Protein AF-A0A1V5W3W6-F1 (afdb_monomer_lite)

pLDDT: mean 86.1, std 12.48, range [34.59, 98.25]

Foldseek 3Di:
DAWLDKDLCLPPDPVVLVVRLVSSLVSCVVVVHFPLVSVLCSLLSSLLVVCQVPAADNCPPDPDRFMWTWDDDPWKIKTKTKGKHWPVCVVVVVVLLVVLQPDDLVVLVVVLVVQCVVCVVPPDDDPNNSSSSLCNSQVHRWDWDWADPDPTMIMIMTIGIHTPQVLQWDFDPDDQAAWTWIGGLPVLETETEEHHHDPDLVVVLVVVQVSCVSCLVSLLPDQAHEYEYHYPYHDPSNLVSVLVSCLSSCVSPVVRYAYEQEDEPVCVPSVVSVVVSCVVSVHDHHYHYDD

Structure (mmCIF, N/CA/C/O backbone):
data_AF-A0A1V5W3W6-F1
#
_entry.id   AF-A0A1V5W3W6-F1
#
loop_
_atom_site.group_PDB
_atom_site.id
_atom_site.type_symbol
_atom_site.label_atom_id
_atom_site.label_alt_id
_atom_site.label_comp_id
_atom_site.label_asym_id
_atom_site.label_entity_id
_atom_site.label_seq_id
_atom_site.pdbx_PDB_ins_code
_atom_site.Cartn_x
_atom_site.Cartn_y
_atom_site.Cartn_z
_atom_site.occupancy
_atom_site.B_iso_or_equiv
_atom_site.auth_seq_id
_atom_site.auth_comp_id
_atom_site.auth_asym_id
_atom_site.auth_atom_id
_atom_site.pdbx_PDB_model_num
ATOM 1 N N . MET A 1 1 ? -7.097 -2.422 -20.554 1.00 79.31 1 MET A N 1
ATOM 2 C CA . MET A 1 1 ? -5.727 -1.949 -20.301 1.00 79.31 1 MET A CA 1
ATOM 3 C C . MET A 1 1 ? -5.578 -0.602 -20.991 1.00 79.31 1 MET A C 1
ATOM 5 O O . MET A 1 1 ? -5.728 -0.531 -22.205 1.00 79.31 1 MET A O 1
ATOM 9 N N . GLU A 1 2 ? -5.447 0.464 -20.211 1.00 92.12 2 GLU A N 1
ATOM 10 C CA . GLU A 1 2 ? -5.310 1.849 -20.673 1.00 92.12 2 GLU A CA 1
ATOM 11 C C . GLU A 1 2 ? -3.843 2.281 -20.557 1.00 92.12 2 GLU A C 1
ATOM 13 O O . GLU A 1 2 ? -3.185 1.957 -19.570 1.00 92.12 2 GLU A O 1
ATOM 18 N N . VAL A 1 3 ? -3.332 3.017 -21.546 1.00 94.62 3 VAL A N 1
ATOM 19 C CA . VAL A 1 3 ? -1.972 3.578 -21.519 1.00 94.62 3 VAL A CA 1
ATOM 20 C C . VAL A 1 3 ? -1.992 4.909 -20.768 1.00 94.62 3 VAL A C 1
ATOM 22 O O . VAL A 1 3 ? -2.641 5.856 -21.207 1.00 94.62 3 VAL A O 1
ATOM 25 N N . LEU A 1 4 ? -1.271 4.990 -19.648 1.00 92.50 4 LEU A N 1
ATOM 26 C CA . LEU A 1 4 ? -1.101 6.222 -18.866 1.00 92.50 4 LEU A CA 1
ATOM 27 C C . LEU A 1 4 ? 0.077 7.057 -19.365 1.00 92.50 4 LEU A C 1
ATOM 29 O O . LEU A 1 4 ? 0.048 8.285 -19.288 1.00 92.50 4 LEU A O 1
ATOM 33 N N . TYR A 1 5 ? 1.128 6.401 -19.854 1.00 94.69 5 TYR A N 1
ATOM 34 C CA . TYR A 1 5 ? 2.316 7.071 -20.364 1.00 94.69 5 TYR A CA 1
ATOM 35 C C . TYR A 1 5 ? 3.090 6.170 -21.327 1.00 94.69 5 TYR A C 1
ATOM 37 O O . TYR A 1 5 ? 3.180 4.971 -21.093 1.00 94.69 5 TYR A O 1
ATOM 45 N N . SER A 1 6 ? 3.716 6.746 -22.356 1.00 92.88 6 SER A N 1
ATOM 46 C CA . SER A 1 6 ? 4.651 6.032 -23.236 1.00 92.88 6 SER A CA 1
ATOM 47 C C . SER A 1 6 ? 5.734 6.968 -23.795 1.00 92.88 6 SER A C 1
ATOM 49 O O . SER A 1 6 ? 5.396 8.060 -24.261 1.00 92.88 6 SER A O 1
ATOM 51 N N . CYS A 1 7 ? 7.007 6.547 -23.818 1.00 88.00 7 CYS A N 1
ATOM 52 C CA . CYS A 1 7 ? 8.079 7.197 -24.587 1.00 88.00 7 CYS A CA 1
ATOM 53 C C . CYS A 1 7 ? 8.912 6.226 -25.422 1.00 88.00 7 CYS A C 1
ATOM 55 O O . CYS A 1 7 ? 9.325 5.172 -24.950 1.00 88.00 7 CYS A O 1
ATOM 57 N N . ASP A 1 8 ? 9.261 6.668 -26.634 1.00 80.62 8 ASP A N 1
ATOM 58 C CA . ASP A 1 8 ? 10.438 6.191 -27.359 1.00 80.62 8 ASP A CA 1
ATOM 59 C C . ASP A 1 8 ? 11.642 6.965 -26.819 1.00 80.62 8 ASP A C 1
ATOM 61 O O . ASP A 1 8 ? 11.975 8.064 -27.270 1.00 80.62 8 ASP A O 1
ATOM 65 N N . CYS A 1 9 ? 12.285 6.432 -25.792 1.00 78.44 9 CYS A N 1
ATOM 66 C CA . CYS A 1 9 ? 13.242 7.153 -24.961 1.00 78.44 9 CYS A CA 1
ATOM 67 C C . CYS A 1 9 ? 14.646 7.229 -25.619 1.00 78.44 9 CYS A C 1
ATOM 69 O O . CYS A 1 9 ? 15.676 7.178 -24.949 1.00 78.44 9 CYS A O 1
ATOM 71 N N . LYS A 1 10 ? 14.694 7.361 -26.957 1.00 72.62 10 LYS A N 1
ATOM 72 C CA . LYS A 1 10 ? 15.897 7.335 -27.819 1.00 72.62 10 LYS A CA 1
ATOM 73 C C . LYS A 1 10 ? 16.968 8.357 -27.441 1.00 72.62 10 LYS A C 1
ATOM 75 O O . LYS A 1 10 ? 18.149 8.128 -27.676 1.00 72.62 10 LYS A O 1
ATOM 80 N N . THR A 1 11 ? 16.550 9.508 -26.929 1.00 66.69 11 THR A N 1
ATOM 81 C CA . THR A 1 11 ? 17.423 10.644 -26.608 1.00 66.69 11 THR A CA 1
ATOM 82 C C . THR A 1 11 ? 17.296 11.064 -25.152 1.00 66.69 11 THR A C 1
ATOM 84 O O . THR A 1 11 ? 17.601 12.211 -24.842 1.00 66.69 11 THR A O 1
ATOM 87 N N . ILE A 1 12 ? 16.823 10.168 -24.274 1.00 75.50 12 ILE A N 1
ATOM 88 C CA . ILE A 1 12 ? 16.554 10.519 -22.882 1.00 75.50 12 ILE A CA 1
ATOM 89 C C . ILE A 1 12 ? 17.832 11.001 -22.181 1.00 75.50 12 ILE A C 1
ATOM 91 O O . ILE A 1 12 ? 18.920 10.465 -22.370 1.00 75.50 12 ILE A O 1
ATOM 95 N N . THR A 1 13 ? 17.692 12.052 -21.384 1.00 79.94 13 THR A N 1
ATOM 96 C CA . THR A 1 13 ? 18.734 12.689 -20.573 1.00 79.94 13 THR A CA 1
ATOM 97 C C . THR A 1 13 ? 18.232 12.803 -19.139 1.00 79.94 13 THR A C 1
ATOM 99 O O . THR A 1 13 ? 17.022 12.779 -18.911 1.00 79.94 13 THR A O 1
ATOM 102 N N . HIS A 1 14 ? 19.119 13.019 -18.163 1.00 79.38 14 HIS A N 1
ATOM 103 C CA . HIS A 1 14 ? 18.703 13.220 -16.765 1.00 79.38 14 HIS A CA 1
ATOM 104 C C . HIS A 1 14 ? 17.647 14.326 -16.593 1.00 79.38 14 HIS A C 1
ATOM 106 O O . HIS A 1 14 ? 16.724 14.184 -15.795 1.00 79.38 14 HIS A O 1
ATOM 112 N N . HIS A 1 15 ? 17.732 15.411 -17.372 1.00 81.19 15 HIS A N 1
ATOM 113 C CA . HIS A 1 15 ? 16.714 16.462 -17.342 1.00 81.19 15 HIS A CA 1
ATOM 114 C C . HIS A 1 15 ? 15.351 15.955 -17.837 1.00 81.19 15 HIS A C 1
ATOM 116 O O . HIS A 1 15 ? 14.326 16.216 -17.209 1.00 81.19 15 HIS A O 1
ATOM 122 N N . GLN A 1 16 ? 15.333 15.188 -18.930 1.00 83.44 16 GLN A N 1
ATOM 123 C CA . GLN A 1 16 ? 14.101 14.610 -19.468 1.00 83.44 16 GLN A CA 1
ATOM 124 C C . GLN A 1 16 ? 13.502 13.552 -18.541 1.00 83.44 16 GLN A C 1
ATOM 126 O O . GLN A 1 16 ? 12.282 13.499 -18.454 1.00 83.44 16 GLN A O 1
ATOM 131 N N . ILE A 1 17 ? 14.311 12.778 -17.805 1.00 86.69 17 ILE A N 1
ATOM 132 C CA . ILE A 1 17 ? 13.804 11.856 -16.773 1.00 86.69 17 ILE A CA 1
ATOM 133 C C . ILE A 1 17 ? 12.956 12.628 -15.755 1.00 86.69 17 ILE A C 1
ATOM 135 O O . ILE A 1 17 ? 11.823 12.243 -15.488 1.00 86.69 17 ILE A O 1
ATOM 139 N N . GLY A 1 18 ? 13.444 13.766 -15.250 1.00 86.94 18 GLY A N 1
ATOM 140 C CA . GLY A 1 18 ? 12.673 14.597 -14.318 1.00 86.94 18 GLY A CA 1
ATOM 141 C C . GLY A 1 18 ? 11.343 15.096 -14.901 1.00 86.94 18 GLY A C 1
ATOM 142 O O . GLY A 1 18 ? 10.323 15.091 -14.212 1.00 86.94 18 GLY A O 1
ATOM 143 N N . VAL A 1 19 ? 11.328 15.477 -16.183 1.00 88.88 19 VAL A N 1
ATOM 144 C CA . VAL A 1 19 ? 10.103 15.896 -16.890 1.00 88.88 19 VAL A CA 1
ATOM 145 C C . VAL A 1 19 ? 9.122 14.730 -17.049 1.00 88.88 19 VAL A C 1
ATOM 147 O O . VAL A 1 19 ? 7.933 14.894 -16.778 1.00 88.88 19 VAL A O 1
ATOM 150 N N . VAL A 1 20 ? 9.617 13.554 -17.442 1.00 90.06 20 VAL A N 1
ATOM 151 C CA . VAL A 1 20 ? 8.835 12.316 -17.591 1.00 90.06 20 VAL A CA 1
ATOM 152 C C . VAL A 1 20 ? 8.187 11.939 -16.262 1.00 90.06 20 VAL A C 1
ATOM 154 O O . VAL A 1 20 ? 6.976 11.745 -16.198 1.00 90.06 20 VAL A O 1
ATOM 157 N N . LEU A 1 21 ? 8.972 11.900 -15.185 1.00 93.00 21 LEU A N 1
ATOM 158 C CA . LEU A 1 21 ? 8.492 11.527 -13.858 1.00 93.00 21 LEU A CA 1
ATOM 159 C C . LEU A 1 21 ? 7.468 12.522 -13.304 1.00 93.00 21 LEU A C 1
ATOM 161 O O . LEU A 1 21 ? 6.489 12.108 -12.686 1.00 93.00 21 LEU A O 1
ATOM 165 N N . LYS A 1 22 ? 7.652 13.824 -13.553 1.00 92.50 22 LYS A N 1
ATOM 166 C CA . LYS A 1 22 ? 6.649 14.833 -13.195 1.00 92.50 22 LYS A CA 1
ATOM 167 C C . LYS A 1 22 ? 5.337 14.598 -13.944 1.00 92.50 22 LYS A C 1
ATOM 169 O O . LYS A 1 22 ? 4.284 14.585 -13.318 1.00 92.50 22 LYS A O 1
ATOM 174 N N . HIS A 1 23 ? 5.406 14.361 -15.253 1.00 93.06 23 HIS A N 1
ATOM 175 C CA . HIS A 1 23 ? 4.218 14.095 -16.060 1.00 93.06 23 HIS A CA 1
ATOM 176 C C . HIS A 1 23 ? 3.477 12.831 -15.603 1.00 93.06 23 HIS A C 1
ATOM 178 O O . HIS A 1 23 ? 2.256 12.856 -15.480 1.00 93.06 23 HIS A O 1
ATOM 184 N N . ILE A 1 24 ? 4.204 11.755 -15.282 1.00 93.69 24 ILE A N 1
ATOM 185 C CA . ILE A 1 24 ? 3.620 10.533 -14.709 1.00 93.69 24 ILE A CA 1
ATOM 186 C C . ILE A 1 24 ? 2.881 10.857 -13.404 1.00 93.69 24 ILE A C 1
ATOM 188 O O . ILE A 1 24 ? 1.723 10.475 -13.255 1.00 93.69 24 ILE A O 1
ATOM 192 N N . SER A 1 25 ? 3.500 11.604 -12.485 1.00 92.75 25 SER A N 1
ATOM 193 C CA . SER A 1 25 ? 2.837 12.015 -11.241 1.00 92.75 25 SER A CA 1
ATOM 194 C C . SER A 1 25 ? 1.555 12.810 -11.499 1.00 92.75 25 SER A C 1
ATOM 196 O O . SER A 1 25 ? 0.532 12.512 -10.889 1.00 92.75 25 SER A O 1
ATOM 198 N N . ASP A 1 26 ? 1.582 13.775 -12.423 1.00 93.12 26 ASP A N 1
ATOM 199 C CA . ASP A 1 26 ? 0.419 14.609 -12.755 1.00 93.12 26 ASP A CA 1
ATOM 200 C C . ASP A 1 26 ? -0.740 13.768 -13.331 1.00 93.12 26 ASP A C 1
ATOM 202 O O . ASP A 1 26 ? -1.893 13.938 -12.926 1.00 93.12 26 ASP A O 1
ATOM 206 N N . VAL A 1 27 ? -0.444 12.807 -14.219 1.00 93.81 27 VAL A N 1
ATOM 207 C CA . VAL A 1 27 ? -1.439 11.869 -14.777 1.00 93.81 27 VAL A CA 1
ATOM 208 C C . VAL A 1 27 ? -2.060 11.006 -13.679 1.00 93.81 27 VAL A C 1
ATOM 210 O O . VAL A 1 27 ? -3.281 10.845 -13.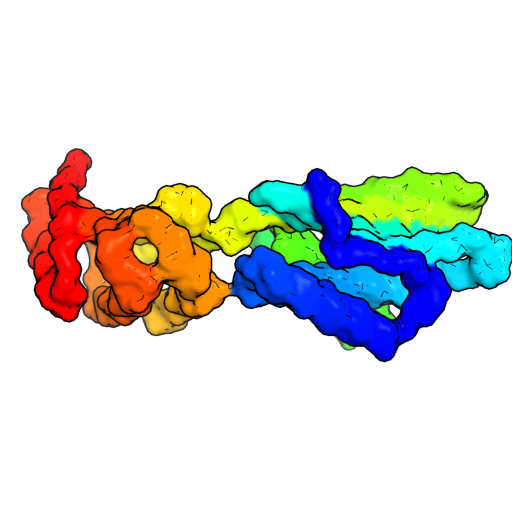628 1.00 93.81 27 VAL A O 1
ATOM 213 N N . PHE A 1 28 ? -1.241 10.472 -12.772 1.00 91.25 28 PHE A N 1
ATOM 214 C CA . PHE A 1 28 ? -1.734 9.637 -11.681 1.00 91.25 28 PHE A CA 1
ATOM 215 C C . PHE A 1 28 ? -2.577 10.432 -10.676 1.00 91.25 28 PHE A C 1
ATOM 217 O O . PHE A 1 28 ? -3.619 9.947 -10.230 1.00 91.25 28 PHE A O 1
ATOM 224 N N . HIS A 1 29 ? -2.178 11.668 -10.370 1.00 87.62 29 HIS A N 1
ATOM 225 C CA . HIS A 1 29 ? -2.977 12.584 -9.560 1.00 87.62 29 HIS A CA 1
ATOM 226 C C . HIS A 1 29 ? -4.342 12.857 -10.198 1.00 87.62 29 HIS A C 1
ATOM 228 O O . HIS A 1 29 ? -5.364 12.748 -9.523 1.00 87.62 29 HIS A O 1
ATOM 234 N N . ALA A 1 30 ? -4.382 13.157 -11.500 1.00 87.56 30 ALA A N 1
ATOM 235 C CA . ALA A 1 30 ? -5.629 13.416 -12.220 1.00 87.56 30 ALA A CA 1
ATOM 236 C C . ALA A 1 30 ? -6.566 12.193 -12.255 1.00 87.56 30 ALA A C 1
ATOM 238 O O . ALA A 1 30 ? -7.786 12.347 -12.264 1.00 87.56 30 ALA A O 1
ATOM 239 N N . LYS A 1 31 ? -6.003 10.979 -12.237 1.00 85.81 31 LYS A N 1
ATOM 240 C CA . LYS A 1 31 ? -6.742 9.709 -12.144 1.00 85.81 31 LYS A CA 1
ATOM 241 C C . LYS A 1 31 ? -7.210 9.362 -10.725 1.00 85.81 31 LYS A C 1
ATOM 243 O O . LYS A 1 31 ? -7.935 8.386 -10.559 1.00 85.81 31 LYS A O 1
ATOM 248 N N . GLY A 1 32 ? -6.828 10.145 -9.715 1.00 78.81 32 GLY A N 1
ATOM 249 C CA . GLY A 1 32 ? -7.219 9.917 -8.324 1.00 78.81 32 GLY A CA 1
ATOM 250 C C . GLY A 1 32 ? -6.450 8.787 -7.638 1.00 78.81 32 GLY A C 1
ATOM 251 O O . GLY A 1 32 ? -6.953 8.215 -6.674 1.00 78.81 32 GLY A O 1
ATOM 252 N N . PHE A 1 33 ? -5.251 8.441 -8.118 1.00 83.19 33 PHE A N 1
ATOM 253 C CA . PHE A 1 33 ? -4.382 7.514 -7.393 1.00 83.19 33 PHE A CA 1
ATOM 254 C C . PHE A 1 33 ? -3.837 8.155 -6.110 1.00 83.19 33 PHE A C 1
ATOM 256 O O . PHE A 1 33 ? -3.552 9.353 -6.063 1.00 83.19 33 PHE A O 1
ATOM 263 N N . SER A 1 34 ? -3.639 7.329 -5.083 1.00 75.31 34 SER A N 1
ATOM 264 C CA . SER A 1 34 ? -3.093 7.750 -3.793 1.00 75.31 34 SER A CA 1
ATOM 265 C C . SER A 1 34 ? -1.669 8.298 -3.906 1.00 75.31 34 SER A C 1
ATOM 267 O O . SER A 1 34 ? -0.879 7.868 -4.756 1.00 75.31 34 SER A O 1
ATOM 269 N N . GLN A 1 35 ? -1.275 9.171 -2.973 1.00 77.88 35 GLN A N 1
ATOM 270 C CA . GLN A 1 35 ? 0.112 9.648 -2.880 1.00 77.88 35 GLN A CA 1
ATOM 271 C C . GLN A 1 35 ? 1.103 8.493 -2.651 1.00 77.88 35 GLN A C 1
ATOM 273 O O . GLN A 1 35 ? 2.276 8.573 -3.025 1.00 77.88 35 GLN A O 1
ATOM 278 N N . TYR A 1 36 ? 0.658 7.406 -2.019 1.00 77.12 36 TYR A N 1
ATOM 279 C CA . TYR A 1 36 ? 1.455 6.199 -1.840 1.00 77.12 36 TYR A CA 1
ATOM 280 C C . TYR A 1 36 ? 1.730 5.491 -3.178 1.00 77.12 36 TYR A C 1
ATOM 282 O O . TYR A 1 36 ? 2.893 5.207 -3.481 1.00 77.12 36 TYR A O 1
ATOM 290 N N . ILE A 1 37 ? 0.700 5.290 -4.011 1.00 82.88 37 ILE A N 1
ATOM 291 C CA . ILE A 1 37 ? 0.836 4.697 -5.353 1.00 82.88 37 ILE A CA 1
ATOM 292 C C . ILE A 1 37 ? 1.734 5.575 -6.224 1.00 82.88 37 ILE A C 1
ATOM 294 O O . ILE A 1 37 ? 2.680 5.072 -6.829 1.00 82.88 37 ILE A O 1
ATOM 298 N N . ILE A 1 38 ? 1.503 6.890 -6.220 1.00 88.94 38 ILE A N 1
ATOM 299 C CA . ILE A 1 38 ? 2.300 7.858 -6.984 1.00 88.94 38 ILE A CA 1
ATOM 300 C C . ILE A 1 38 ? 3.779 7.761 -6.603 1.00 88.94 38 ILE A C 1
ATOM 302 O O . ILE A 1 38 ? 4.634 7.642 -7.477 1.00 88.94 38 ILE A O 1
ATOM 306 N N . ARG A 1 39 ? 4.103 7.719 -5.303 1.00 86.38 39 ARG A N 1
ATOM 307 C CA . ARG A 1 39 ? 5.492 7.568 -4.831 1.00 86.38 39 ARG A CA 1
ATOM 308 C C . ARG A 1 39 ? 6.112 6.225 -5.229 1.00 86.38 39 ARG A C 1
ATOM 310 O O . ARG A 1 39 ? 7.297 6.193 -5.565 1.00 86.38 39 ARG A O 1
ATOM 317 N N . LYS A 1 40 ? 5.350 5.122 -5.200 1.00 87.50 40 LYS A N 1
ATOM 318 C CA . LYS A 1 40 ? 5.825 3.798 -5.648 1.00 87.50 40 LYS A CA 1
ATOM 319 C C . LYS A 1 40 ? 6.121 3.791 -7.150 1.00 87.50 40 LYS A C 1
ATOM 321 O O . LYS A 1 40 ? 7.236 3.438 -7.534 1.00 87.50 40 LYS A O 1
ATOM 326 N N . VAL A 1 41 ? 5.170 4.237 -7.972 1.00 92.94 41 VAL A N 1
ATOM 327 C CA . VAL A 1 41 ? 5.317 4.315 -9.434 1.00 92.94 41 VAL A CA 1
ATOM 328 C C . VAL A 1 41 ? 6.464 5.240 -9.813 1.00 92.94 41 VAL A C 1
ATOM 330 O O . VAL A 1 41 ? 7.308 4.845 -10.611 1.00 92.94 41 VAL A O 1
ATOM 333 N N . TYR A 1 42 ? 6.561 6.420 -9.195 1.00 93.12 42 TYR A N 1
ATOM 334 C CA . TYR A 1 42 ? 7.668 7.355 -9.405 1.00 93.12 42 TYR A CA 1
ATOM 335 C C . TYR A 1 42 ? 9.021 6.690 -9.134 1.00 93.12 42 TYR A C 1
ATOM 337 O O . TYR A 1 42 ? 9.929 6.757 -9.958 1.00 93.12 42 TYR A O 1
ATOM 345 N N . SER A 1 43 ? 9.152 6.014 -7.988 1.00 90.19 43 SER A N 1
ATOM 346 C CA . SER A 1 43 ? 10.399 5.363 -7.585 1.00 90.19 43 SER A CA 1
ATOM 347 C C . SER A 1 43 ? 10.822 4.261 -8.556 1.00 90.19 43 SER A C 1
ATOM 349 O O . SER A 1 43 ? 11.994 4.196 -8.911 1.00 90.19 43 SER A O 1
ATOM 351 N N . ILE A 1 44 ? 9.890 3.401 -8.979 1.00 92.12 44 ILE A N 1
ATOM 352 C CA . ILE A 1 44 ? 10.178 2.310 -9.921 1.00 92.12 44 ILE A CA 1
ATOM 353 C C . ILE A 1 44 ? 10.487 2.869 -11.311 1.00 92.12 44 ILE A C 1
ATOM 355 O O . ILE A 1 44 ? 11.442 2.434 -11.952 1.00 92.12 44 ILE A O 1
ATOM 359 N N . SER A 1 45 ? 9.716 3.864 -11.754 1.00 94.38 45 SER A N 1
ATOM 360 C CA . SER A 1 45 ? 9.914 4.524 -13.046 1.00 94.38 45 SER A CA 1
ATOM 361 C C . SER A 1 45 ? 11.278 5.202 -13.119 1.00 94.38 45 SER A C 1
ATOM 363 O O . SER A 1 45 ? 11.958 5.065 -14.128 1.00 94.38 45 SER A O 1
ATOM 365 N N . SER A 1 46 ? 11.713 5.880 -12.049 1.00 91.19 46 SER A N 1
ATOM 366 C CA . SER A 1 46 ? 13.035 6.516 -11.995 1.00 91.19 46 SER A CA 1
ATOM 367 C C . SER A 1 46 ? 14.139 5.491 -12.214 1.00 91.19 46 SER A C 1
ATOM 369 O O . SER A 1 46 ? 14.982 5.687 -13.079 1.00 91.19 46 SER A O 1
ATOM 371 N N . GLU A 1 47 ? 14.080 4.363 -11.506 1.00 90.19 47 GLU A N 1
ATOM 372 C CA . GLU A 1 47 ? 15.078 3.302 -11.633 1.00 90.19 47 GLU A CA 1
ATOM 373 C C . GLU A 1 47 ? 15.076 2.671 -13.033 1.00 90.19 47 GLU A C 1
ATOM 375 O O . GLU A 1 47 ? 16.126 2.406 -13.612 1.00 90.19 47 GLU A O 1
ATOM 380 N N . CYS A 1 48 ? 13.896 2.458 -13.622 1.00 90.06 48 CYS A N 1
ATOM 381 C CA . CYS A 1 48 ? 13.778 1.945 -14.986 1.00 90.06 48 CYS A CA 1
ATOM 382 C C . CYS A 1 48 ? 14.364 2.916 -16.020 1.00 90.06 48 CYS A C 1
ATOM 384 O O . CYS A 1 48 ? 15.092 2.494 -16.918 1.00 90.06 48 CYS A O 1
ATOM 386 N N . LEU A 1 49 ? 14.071 4.211 -15.894 1.00 88.62 49 LEU A N 1
ATOM 387 C CA . LEU A 1 49 ? 14.564 5.247 -16.802 1.00 88.62 49 LEU A CA 1
ATOM 388 C C . LEU A 1 49 ? 16.072 5.482 -16.636 1.00 88.62 49 LEU A C 1
ATOM 390 O O . LEU A 1 49 ? 16.771 5.654 -17.635 1.00 88.62 49 LEU A O 1
ATOM 394 N N . ASP A 1 50 ? 16.589 5.424 -15.407 1.00 84.12 50 ASP A N 1
ATOM 395 C CA . ASP A 1 50 ? 18.028 5.467 -15.139 1.00 84.12 50 ASP A CA 1
ATOM 396 C C . ASP A 1 50 ? 18.731 4.231 -15.716 1.00 84.12 50 ASP A C 1
ATOM 398 O O . ASP A 1 50 ? 19.779 4.368 -16.347 1.00 84.12 50 ASP A O 1
ATOM 402 N N . ASN A 1 51 ? 18.128 3.041 -15.615 1.00 81.88 51 ASN A N 1
ATOM 403 C CA . ASN A 1 51 ? 18.637 1.836 -16.276 1.00 81.88 51 ASN A CA 1
ATOM 404 C C . ASN A 1 51 ? 18.642 1.973 -17.805 1.00 81.88 51 ASN A C 1
ATOM 406 O O . ASN A 1 51 ? 19.598 1.547 -18.460 1.00 81.88 51 ASN A O 1
ATOM 410 N N . ILE A 1 52 ? 17.607 2.593 -18.382 1.00 81.31 52 ILE A N 1
ATOM 411 C CA . ILE A 1 52 ? 17.561 2.906 -19.815 1.00 81.31 52 ILE A CA 1
ATOM 412 C C . ILE A 1 52 ? 18.732 3.824 -20.204 1.00 81.31 52 ILE A C 1
ATOM 414 O O . ILE A 1 52 ? 19.444 3.532 -21.166 1.00 81.31 52 ILE A O 1
ATOM 418 N N . LEU A 1 53 ? 18.968 4.886 -19.428 1.00 77.19 53 LEU A N 1
ATOM 419 C CA . LEU A 1 53 ? 20.011 5.882 -19.674 1.00 77.19 53 LEU A CA 1
ATOM 420 C C . LEU A 1 53 ? 21.438 5.338 -19.485 1.00 77.19 53 LEU A C 1
ATOM 422 O O . LEU A 1 53 ? 22.310 5.610 -20.309 1.00 77.19 53 LEU A O 1
ATOM 426 N N . GLN A 1 54 ? 21.696 4.615 -18.393 1.00 70.44 54 GLN A N 1
ATOM 427 C CA . GLN A 1 54 ? 23.048 4.216 -17.980 1.00 70.44 54 GLN A CA 1
ATOM 428 C C . GLN A 1 54 ? 23.518 2.914 -18.637 1.00 70.44 54 GLN A C 1
ATOM 430 O O . GLN A 1 54 ? 24.701 2.777 -18.950 1.00 70.44 54 GLN A O 1
ATOM 435 N N . HIS A 1 55 ? 22.607 1.961 -18.851 1.00 62.47 55 HIS A N 1
ATOM 436 C CA . HIS A 1 55 ? 22.938 0.613 -19.322 1.00 62.47 55 HIS A CA 1
ATOM 437 C C . HIS A 1 55 ? 22.483 0.336 -20.760 1.00 62.47 55 HIS A C 1
ATOM 439 O O . HIS A 1 55 ? 22.729 -0.753 -21.280 1.00 62.47 55 HIS A O 1
ATOM 445 N N . GLY A 1 56 ? 21.861 1.314 -21.427 1.00 59.97 56 GLY A N 1
ATOM 446 C CA . GLY A 1 56 ? 21.494 1.195 -22.834 1.00 59.97 56 GLY A CA 1
ATOM 447 C C . GLY A 1 56 ? 22.713 1.192 -23.735 1.00 59.97 56 GLY A C 1
ATOM 448 O O . GLY A 1 56 ? 23.471 2.163 -23.793 1.00 59.97 56 GLY A O 1
ATOM 449 N N . TYR A 1 57 ? 22.912 0.098 -24.470 1.00 61.50 57 TYR A N 1
ATOM 450 C CA . TYR A 1 57 ? 23.958 0.058 -25.479 1.00 61.50 57 TYR A CA 1
ATOM 451 C C . TYR A 1 57 ? 23.650 1.102 -26.565 1.00 61.50 57 TYR A C 1
ATOM 453 O O . TYR A 1 57 ? 22.635 1.026 -27.256 1.00 61.50 57 TYR A O 1
ATOM 461 N N . ASN A 1 58 ? 24.524 2.105 -26.699 1.00 61.06 58 ASN A N 1
ATOM 462 C CA . ASN A 1 58 ? 24.331 3.242 -27.597 1.00 61.06 58 ASN A CA 1
ATOM 463 C C . ASN A 1 58 ? 24.526 2.818 -29.061 1.00 61.06 58 ASN A C 1
ATOM 465 O O . ASN A 1 58 ? 25.611 2.937 -29.637 1.00 61.06 58 ASN A O 1
ATOM 469 N N . THR A 1 59 ? 23.477 2.284 -29.678 1.00 55.53 59 THR A N 1
ATOM 470 C CA . THR A 1 59 ? 23.535 1.832 -31.064 1.00 55.53 59 THR A CA 1
ATOM 471 C C . THR A 1 59 ? 23.225 2.984 -32.011 1.00 55.53 59 THR A C 1
ATOM 473 O O . THR A 1 59 ? 22.136 3.071 -32.570 1.00 55.53 59 THR A O 1
ATOM 476 N N . LYS A 1 60 ? 24.210 3.837 -32.300 1.00 54.56 60 LYS A N 1
ATOM 477 C CA . LYS A 1 60 ? 24.097 4.817 -33.402 1.00 54.56 60 LYS A CA 1
ATOM 478 C C . LYS A 1 60 ? 23.805 4.171 -34.778 1.00 54.56 60 LYS A C 1
ATOM 480 O O . LYS A 1 60 ? 23.548 4.880 -35.742 1.00 54.56 60 LYS A O 1
ATOM 485 N N . THR A 1 61 ? 23.871 2.840 -34.877 1.00 51.69 61 THR A N 1
ATOM 486 C CA . THR A 1 61 ? 23.802 2.031 -36.105 1.00 51.69 61 THR A CA 1
ATOM 487 C C . THR A 1 61 ? 22.650 1.017 -36.144 1.00 51.69 61 THR A C 1
ATOM 489 O O . THR A 1 61 ? 22.507 0.298 -37.132 1.00 51.69 61 THR A O 1
ATOM 492 N N . ILE A 1 62 ? 21.837 0.925 -35.089 1.00 59.16 62 ILE A N 1
ATOM 493 C CA . ILE A 1 62 ? 20.644 0.066 -35.034 1.00 59.16 62 ILE A CA 1
ATOM 494 C C . ILE A 1 62 ? 19.481 0.988 -34.690 1.00 59.16 62 ILE A C 1
ATOM 496 O O . ILE A 1 62 ? 19.650 1.870 -33.850 1.00 59.16 62 ILE A O 1
ATOM 500 N N . ASP A 1 63 ? 18.316 0.796 -35.315 1.00 62.00 63 ASP A N 1
ATOM 501 C CA . ASP A 1 63 ? 17.062 1.442 -34.894 1.00 62.00 63 ASP A CA 1
ATOM 502 C C . ASP A 1 63 ? 16.604 0.844 -33.553 1.00 62.00 63 ASP A C 1
ATOM 504 O O . ASP A 1 63 ? 15.524 0.270 -33.439 1.00 62.00 63 ASP A O 1
ATOM 508 N N . SER A 1 64 ? 17.475 0.895 -32.541 1.00 62.72 64 SER A N 1
ATOM 509 C CA . SER A 1 64 ? 17.102 0.560 -31.185 1.00 62.72 64 SER A CA 1
ATOM 510 C C . SER A 1 64 ? 16.177 1.657 -30.693 1.00 62.72 64 SER A C 1
ATOM 512 O O . SER A 1 64 ? 16.436 2.860 -30.819 1.00 62.72 64 SER A O 1
ATOM 514 N N . LYS A 1 65 ? 15.034 1.223 -30.181 1.00 70.62 65 LYS A N 1
ATOM 515 C CA . LYS A 1 65 ? 14.064 2.098 -29.545 1.00 70.62 65 LYS A CA 1
ATOM 516 C C . LYS A 1 65 ? 14.002 1.650 -28.096 1.00 70.62 65 LYS A C 1
ATOM 518 O O . LYS A 1 65 ? 13.222 0.746 -27.798 1.00 70.62 65 LYS A O 1
ATOM 523 N N . PRO A 1 66 ? 14.874 2.175 -27.211 1.00 82.06 66 PRO A N 1
ATOM 524 C CA . PRO A 1 66 ? 14.570 2.086 -25.796 1.00 82.06 66 PRO A CA 1
ATOM 525 C C . PRO A 1 66 ? 13.160 2.636 -25.606 1.00 82.06 66 PRO A C 1
ATOM 527 O O . PRO A 1 66 ? 12.809 3.672 -26.178 1.00 82.06 66 PRO A O 1
ATOM 530 N N . TYR A 1 67 ? 12.345 1.893 -24.881 1.00 89.75 67 TYR A N 1
ATOM 531 C CA . TYR A 1 67 ? 10.919 2.147 -24.795 1.00 89.75 67 TYR A CA 1
ATOM 532 C C . TYR A 1 67 ? 10.488 2.029 -23.346 1.00 89.75 67 TYR A C 1
ATOM 534 O O . TYR A 1 67 ? 10.928 1.127 -22.632 1.00 89.75 67 TYR A O 1
ATOM 542 N N . PHE A 1 68 ? 9.662 2.966 -22.912 1.00 94.00 68 PHE A N 1
ATOM 543 C CA . PHE A 1 68 ? 9.109 2.980 -21.572 1.00 94.00 68 PHE A CA 1
ATOM 544 C C . PHE A 1 68 ? 7.615 3.224 -21.667 1.00 94.00 68 PHE A C 1
ATOM 546 O O . PHE A 1 68 ? 7.189 4.166 -22.334 1.00 94.00 68 PHE A O 1
ATOM 553 N N . GLU A 1 69 ? 6.830 2.401 -20.988 1.00 95.44 69 GLU A N 1
ATOM 554 C CA . GLU A 1 69 ? 5.379 2.507 -20.975 1.00 95.44 69 GLU A CA 1
ATOM 555 C C . GLU A 1 69 ? 4.838 2.229 -19.579 1.00 95.44 69 GLU A C 1
ATOM 557 O O . GLU A 1 69 ? 5.352 1.382 -18.849 1.00 95.44 69 GLU A O 1
ATOM 562 N N . ILE A 1 70 ? 3.786 2.958 -19.219 1.00 97.06 70 ILE A N 1
ATOM 563 C CA . ILE A 1 70 ? 2.962 2.663 -18.058 1.00 97.06 70 ILE A CA 1
ATOM 564 C C . ILE A 1 70 ? 1.546 2.428 -18.547 1.00 97.06 70 ILE A C 1
ATOM 566 O O . ILE A 1 70 ? 0.926 3.323 -19.129 1.00 97.06 70 ILE A O 1
ATOM 570 N N . THR A 1 71 ? 1.024 1.243 -18.264 1.00 96.06 71 THR A N 1
ATOM 571 C CA . THR A 1 71 ? -0.375 0.898 -18.504 1.00 96.06 71 THR A CA 1
ATOM 572 C C . THR A 1 71 ? -1.065 0.554 -17.194 1.00 96.06 71 THR A C 1
ATOM 574 O O . THR A 1 71 ? -0.416 0.301 -16.177 1.00 96.06 71 THR A O 1
ATOM 577 N N . TYR A 1 72 ? -2.393 0.585 -17.185 1.00 93.06 72 TYR A N 1
ATOM 578 C CA . TYR A 1 72 ? -3.159 0.132 -16.032 1.00 93.06 72 TYR A CA 1
ATOM 579 C C . TYR A 1 72 ? -4.488 -0.511 -16.426 1.00 93.06 72 TYR A C 1
ATOM 581 O O . TYR A 1 72 ? -5.028 -0.299 -17.520 1.00 93.06 72 TYR A O 1
ATOM 589 N N . ASP A 1 73 ? -5.016 -1.306 -15.510 1.00 89.56 73 ASP A N 1
ATOM 590 C CA . ASP A 1 73 ? -6.388 -1.795 -15.509 1.00 89.56 73 ASP A CA 1
ATOM 591 C C . ASP A 1 73 ? -7.015 -1.612 -14.112 1.00 89.56 73 ASP A C 1
ATOM 593 O O . ASP A 1 73 ? -6.506 -0.862 -13.281 1.00 89.56 73 ASP A O 1
ATOM 597 N N . GLU A 1 74 ? -8.163 -2.237 -13.850 1.00 80.75 74 GLU A N 1
ATOM 598 C CA . GLU A 1 74 ? -8.853 -2.098 -12.560 1.00 80.75 74 GLU A CA 1
ATOM 599 C C . GLU A 1 74 ? -8.059 -2.658 -11.365 1.00 80.75 74 GLU A C 1
ATOM 601 O O . GLU A 1 74 ? -8.341 -2.304 -10.215 1.00 80.75 74 GLU A O 1
ATOM 606 N N . HIS A 1 75 ? -7.088 -3.537 -11.609 1.00 83.38 75 HIS A N 1
ATOM 607 C CA . HIS A 1 75 ? -6.404 -4.315 -10.581 1.00 83.38 75 HIS A CA 1
ATOM 608 C C . HIS A 1 75 ? -4.930 -3.964 -10.447 1.00 83.38 75 HIS A C 1
ATOM 610 O O . HIS A 1 75 ? -4.438 -3.916 -9.317 1.00 83.38 75 HIS A O 1
ATOM 616 N N . SER A 1 76 ? -4.253 -3.669 -11.554 1.00 90.94 76 SER A N 1
ATOM 617 C CA . SER A 1 76 ? -2.803 -3.516 -11.582 1.00 90.94 76 SER A CA 1
ATOM 618 C C . SER A 1 76 ? -2.350 -2.345 -12.454 1.00 90.94 76 SER A C 1
ATOM 620 O O . SER A 1 76 ? -3.005 -1.932 -13.414 1.00 90.94 76 SER A O 1
ATOM 622 N N . ILE A 1 77 ? -1.190 -1.801 -12.093 1.00 94.00 77 ILE A N 1
ATOM 623 C CA . ILE A 1 77 ? -0.379 -0.908 -12.920 1.00 94.00 77 ILE A CA 1
ATOM 624 C C . ILE A 1 77 ? 0.798 -1.730 -13.441 1.00 94.00 77 ILE A C 1
ATOM 626 O O . ILE A 1 77 ? 1.430 -2.453 -12.672 1.00 94.00 77 ILE A O 1
ATOM 630 N N . TYR A 1 78 ? 1.129 -1.582 -14.718 1.00 95.38 78 TYR A N 1
ATOM 631 C CA . TYR A 1 78 ? 2.257 -2.260 -15.346 1.00 95.38 78 TYR A CA 1
ATOM 632 C C . TYR A 1 78 ? 3.256 -1.219 -15.827 1.00 95.38 78 TYR A C 1
ATOM 634 O O . TYR A 1 78 ? 2.885 -0.257 -16.500 1.00 95.38 78 TYR A O 1
ATOM 642 N N . ILE A 1 79 ? 4.522 -1.403 -15.463 1.00 96.50 79 ILE A N 1
ATOM 643 C CA . ILE A 1 79 ? 5.635 -0.572 -15.916 1.00 96.50 79 ILE A CA 1
ATOM 644 C C . ILE A 1 79 ? 6.507 -1.433 -16.819 1.00 96.50 79 ILE A C 1
ATOM 646 O O . ILE A 1 79 ? 7.142 -2.386 -16.362 1.00 96.50 79 ILE A O 1
ATOM 650 N N . LEU A 1 80 ? 6.543 -1.076 -18.097 1.00 95.62 80 LEU A N 1
ATOM 651 C CA . LEU A 1 80 ? 7.338 -1.743 -19.110 1.00 95.62 80 LEU A CA 1
ATOM 652 C C . LEU A 1 80 ? 8.560 -0.888 -19.439 1.00 95.62 80 LEU A C 1
ATOM 654 O O . LEU A 1 80 ? 8.439 0.287 -19.780 1.00 95.62 80 LEU A O 1
ATOM 658 N N . ALA A 1 81 ? 9.746 -1.487 -19.359 1.00 93.25 81 ALA A N 1
ATOM 659 C CA . ALA A 1 81 ? 11.008 -0.831 -19.680 1.00 93.25 81 ALA A CA 1
ATOM 660 C C . ALA A 1 81 ? 11.853 -1.726 -20.590 1.00 93.25 81 ALA A C 1
ATOM 662 O O . ALA A 1 81 ? 12.343 -2.775 -20.171 1.00 93.25 81 ALA A O 1
ATOM 663 N N . LYS A 1 82 ? 12.031 -1.304 -21.843 1.00 91.56 82 LYS A N 1
ATOM 664 C CA . LYS A 1 82 ? 12.788 -2.011 -22.879 1.00 91.56 82 LYS A CA 1
ATOM 665 C C . LYS A 1 82 ? 14.099 -1.297 -23.167 1.00 91.56 82 LYS A C 1
ATOM 667 O O . LYS A 1 82 ? 14.114 -0.093 -23.424 1.00 91.56 82 LYS A O 1
ATOM 672 N N . ASN A 1 83 ? 15.193 -2.051 -23.187 1.00 88.44 83 ASN A N 1
ATOM 673 C CA . ASN A 1 83 ? 16.519 -1.550 -23.525 1.00 88.44 83 ASN A CA 1
ATOM 674 C C . ASN A 1 83 ? 17.325 -2.569 -24.349 1.00 88.44 83 ASN A C 1
ATOM 676 O O . ASN A 1 83 ? 16.954 -3.737 -24.441 1.00 88.44 83 ASN A O 1
ATOM 680 N N . VAL A 1 84 ? 18.428 -2.134 -24.961 1.00 86.31 84 VAL A N 1
ATOM 681 C CA . VAL A 1 84 ? 19.384 -3.020 -25.645 1.00 86.31 84 VAL A CA 1
ATOM 682 C C . VAL A 1 84 ? 20.574 -3.279 -24.740 1.00 86.31 84 VAL A C 1
ATOM 684 O O . VAL A 1 84 ? 21.214 -2.336 -24.275 1.00 86.31 84 VAL A O 1
ATOM 687 N N . ILE A 1 85 ? 20.912 -4.554 -24.564 1.00 85.88 85 ILE A N 1
ATOM 688 C CA . ILE A 1 85 ? 22.093 -4.986 -23.817 1.00 85.88 85 ILE A CA 1
ATOM 689 C C . ILE A 1 85 ? 22.991 -5.874 -24.679 1.00 85.88 85 ILE A C 1
ATOM 691 O O . ILE A 1 85 ? 22.551 -6.456 -25.676 1.00 85.88 85 ILE A O 1
ATOM 695 N N . LYS A 1 86 ? 24.260 -6.004 -24.285 1.00 86.62 86 LYS A N 1
ATOM 696 C CA . LYS A 1 86 ? 25.162 -6.992 -24.881 1.00 86.62 86 LYS A CA 1
ATOM 697 C C . LYS A 1 86 ? 24.854 -8.378 -24.324 1.00 86.62 86 LYS A C 1
ATOM 699 O O . LYS A 1 86 ? 24.622 -8.536 -23.130 1.00 86.62 86 LYS A O 1
ATOM 704 N N . ASN A 1 87 ? 24.946 -9.398 -25.169 1.00 87.12 87 ASN A N 1
ATOM 705 C CA . ASN A 1 87 ? 24.663 -10.781 -24.776 1.00 87.12 87 ASN A CA 1
ATOM 706 C C . ASN A 1 87 ? 25.619 -11.304 -23.690 1.00 87.12 87 ASN A C 1
ATOM 708 O O . ASN A 1 87 ? 25.230 -12.168 -22.916 1.00 87.12 87 ASN A O 1
ATOM 712 N N . GLN A 1 88 ? 26.835 -10.753 -23.586 1.00 86.88 88 GLN A N 1
ATOM 713 C CA . GLN A 1 88 ? 27.777 -11.085 -22.506 1.00 86.88 88 GLN A CA 1
ATOM 714 C C . GLN A 1 88 ? 27.248 -10.719 -21.104 1.00 86.88 88 GLN A C 1
ATOM 716 O O . GLN A 1 88 ? 27.641 -11.344 -20.127 1.00 86.88 88 GLN A O 1
ATOM 721 N N . ASP A 1 89 ? 26.364 -9.719 -21.005 1.00 84.88 89 ASP A N 1
ATOM 722 C CA . ASP A 1 89 ? 25.810 -9.235 -19.734 1.00 84.88 89 ASP A CA 1
ATOM 723 C C . ASP A 1 89 ? 24.456 -9.909 -19.415 1.00 84.88 89 ASP A C 1
ATOM 725 O O . ASP A 1 89 ? 23.930 -9.782 -18.308 1.00 84.88 89 ASP A O 1
ATOM 729 N N . LEU A 1 90 ? 23.887 -10.643 -20.382 1.00 87.12 90 LEU A N 1
ATOM 730 C CA . LEU A 1 90 ? 22.550 -11.233 -20.299 1.00 87.12 90 LEU A CA 1
ATOM 731 C C . LEU A 1 90 ? 22.466 -12.340 -19.244 1.00 87.12 90 LEU A C 1
ATOM 733 O O . LEU A 1 90 ? 21.525 -12.351 -18.456 1.00 87.12 90 LEU A O 1
ATOM 737 N N . GLU A 1 91 ? 23.451 -13.240 -19.207 1.00 87.25 91 GLU A N 1
ATOM 738 C CA . GLU A 1 91 ? 23.473 -14.363 -18.259 1.00 87.25 91 GLU A CA 1
ATOM 739 C C . GLU A 1 91 ? 23.502 -13.856 -16.812 1.00 87.25 91 GLU A C 1
ATOM 741 O O . GLU A 1 91 ? 22.715 -14.290 -15.968 1.00 87.25 91 GLU A O 1
ATOM 746 N N . HIS A 1 92 ? 24.344 -12.854 -16.543 1.00 86.00 92 HIS A N 1
ATOM 747 C CA . HIS A 1 92 ? 24.409 -12.219 -15.233 1.00 86.00 92 HIS A CA 1
ATOM 748 C C . HIS A 1 92 ? 23.086 -11.534 -14.864 1.00 86.00 92 HIS A C 1
ATOM 750 O O . HIS A 1 92 ? 22.624 -11.662 -13.726 1.00 86.00 92 HIS A O 1
ATOM 756 N N . LEU A 1 93 ? 22.443 -10.841 -15.811 1.00 86.12 93 LEU A N 1
ATOM 757 C CA . LEU A 1 93 ? 21.163 -10.179 -15.568 1.00 86.12 93 LEU A CA 1
ATOM 758 C C . LEU A 1 93 ? 20.045 -11.184 -15.266 1.00 86.12 93 LEU A C 1
ATOM 760 O O . LEU A 1 93 ? 19.306 -11.001 -14.300 1.00 86.12 93 LEU A O 1
ATOM 764 N N . GLN A 1 94 ? 19.942 -12.256 -16.054 1.00 89.19 94 GLN A N 1
ATOM 765 C CA . GLN A 1 94 ? 18.949 -13.313 -15.859 1.00 89.19 94 GLN A CA 1
ATOM 766 C C . GLN A 1 94 ? 19.114 -13.988 -14.497 1.00 89.19 94 GLN A C 1
ATOM 768 O O . GLN A 1 94 ? 18.141 -14.107 -13.755 1.00 89.19 94 GLN A O 1
ATOM 773 N N . HIS A 1 95 ? 20.348 -14.349 -14.133 1.00 87.38 95 HIS A N 1
ATOM 774 C CA . HIS A 1 95 ? 20.647 -14.895 -12.812 1.00 87.38 95 HIS A CA 1
ATOM 775 C C . HIS A 1 95 ? 20.272 -13.912 -11.693 1.00 87.38 95 HIS A C 1
ATOM 777 O O . HIS A 1 95 ? 19.674 -14.300 -10.693 1.00 87.38 95 HIS A O 1
ATOM 783 N N . THR A 1 96 ? 20.578 -12.622 -11.863 1.00 86.06 96 THR A N 1
ATOM 784 C CA . THR A 1 96 ? 20.229 -11.592 -10.874 1.00 86.06 96 THR A CA 1
ATOM 785 C C . THR A 1 96 ? 18.716 -11.478 -10.681 1.00 86.06 96 THR A C 1
ATOM 787 O O . THR A 1 96 ? 18.253 -11.459 -9.544 1.00 86.06 96 THR A O 1
ATOM 790 N N . VAL A 1 97 ? 17.935 -11.439 -11.766 1.00 88.50 97 VAL A N 1
ATOM 791 C CA . VAL A 1 97 ? 16.465 -11.370 -11.696 1.00 88.50 97 VAL A CA 1
ATOM 792 C C . VAL A 1 97 ? 15.876 -12.637 -11.072 1.00 88.50 97 VAL A C 1
ATOM 794 O O . VAL A 1 97 ? 15.002 -12.531 -10.212 1.00 88.50 97 VAL A O 1
ATOM 797 N N . ALA A 1 98 ? 16.378 -13.818 -11.444 1.00 88.12 98 ALA A N 1
ATOM 798 C CA . ALA A 1 98 ? 15.952 -15.090 -10.860 1.00 88.12 98 ALA A CA 1
ATOM 799 C C . ALA A 1 98 ? 16.173 -15.104 -9.340 1.00 88.12 98 ALA A C 1
ATOM 801 O O . ALA A 1 98 ? 15.228 -15.316 -8.582 1.00 88.12 98 ALA A O 1
ATOM 802 N N . LEU A 1 99 ? 17.379 -14.740 -8.895 1.00 84.94 99 LEU A N 1
ATOM 803 C CA . LEU A 1 99 ? 17.712 -14.636 -7.477 1.00 84.94 99 LEU A CA 1
ATOM 804 C C . LEU A 1 99 ? 16.790 -13.645 -6.739 1.00 84.94 99 LEU A C 1
ATOM 806 O O . LEU A 1 99 ? 16.324 -13.939 -5.641 1.00 84.94 99 LEU A O 1
ATOM 810 N N . MET A 1 100 ? 16.491 -12.479 -7.329 1.00 84.06 100 MET A N 1
ATOM 811 C CA . MET A 1 100 ? 15.569 -11.506 -6.719 1.00 84.06 100 MET A CA 1
ATOM 812 C C . MET A 1 100 ? 14.145 -12.046 -6.578 1.00 84.06 100 MET A C 1
ATOM 814 O O . MET A 1 100 ? 13.446 -11.699 -5.626 1.00 84.06 100 MET A O 1
ATOM 818 N N . ASN A 1 101 ? 13.695 -12.853 -7.535 1.00 86.38 101 ASN A N 1
ATOM 819 C CA . ASN A 1 101 ? 12.357 -13.427 -7.521 1.00 86.38 101 ASN A CA 1
ATOM 820 C C . ASN A 1 101 ? 12.214 -14.570 -6.510 1.00 86.38 101 ASN A C 1
ATOM 822 O O . ASN A 1 101 ? 11.115 -14.754 -5.991 1.00 86.38 101 ASN A O 1
ATOM 826 N N . GLU A 1 102 ? 13.301 -15.280 -6.202 1.00 84.62 102 GLU A N 1
ATOM 827 C CA . GLU A 1 102 ? 13.333 -16.350 -5.197 1.00 84.62 102 GLU A CA 1
ATOM 828 C C . GLU A 1 102 ? 13.466 -15.837 -3.754 1.00 84.62 102 GLU A C 1
ATOM 830 O O . GLU A 1 102 ? 13.016 -16.503 -2.821 1.00 84.62 102 GLU A O 1
ATOM 835 N N . MET A 1 103 ? 14.059 -14.655 -3.547 1.00 79.56 103 MET A N 1
ATOM 836 C CA . MET A 1 103 ? 14.225 -14.092 -2.204 1.00 79.56 103 MET A CA 1
ATOM 837 C C . MET A 1 103 ? 12.894 -13.764 -1.532 1.00 79.56 103 MET A C 1
ATOM 839 O O . MET A 1 103 ? 12.024 -13.090 -2.094 1.00 79.56 103 MET A O 1
ATOM 843 N N . ARG A 1 104 ? 12.785 -14.135 -0.253 1.00 73.56 104 ARG A N 1
ATOM 844 C CA . ARG A 1 104 ? 11.655 -13.728 0.583 1.00 73.56 104 ARG A CA 1
ATOM 845 C C . ARG A 1 104 ? 11.782 -12.258 0.963 1.00 73.56 104 ARG A C 1
ATOM 847 O O . ARG A 1 104 ? 12.878 -11.722 1.120 1.00 73.56 104 ARG A O 1
ATOM 854 N N . TYR A 1 105 ? 10.647 -11.604 1.199 1.00 67.38 105 TYR A N 1
ATOM 855 C CA . TYR A 1 105 ? 10.614 -10.176 1.530 1.00 67.38 105 TYR A CA 1
ATOM 856 C C . TYR A 1 105 ? 11.491 -9.802 2.743 1.00 67.38 105 TYR A C 1
ATOM 858 O O . TYR A 1 105 ? 12.168 -8.772 2.738 1.00 67.38 105 TYR A O 1
ATOM 866 N N . GLU A 1 106 ? 11.533 -10.667 3.759 1.00 69.75 106 GLU A N 1
ATOM 867 C CA . GLU A 1 106 ? 12.345 -10.500 4.974 1.00 69.75 106 GLU A CA 1
ATOM 868 C C . GLU A 1 106 ? 13.858 -10.515 4.694 1.00 69.75 106 GLU A C 1
ATOM 870 O O . GLU A 1 106 ? 14.629 -9.863 5.398 1.00 69.75 106 GLU A O 1
ATOM 875 N N . GLU A 1 107 ? 14.283 -11.204 3.634 1.00 75.00 107 GLU A N 1
ATOM 876 C CA . GLU A 1 107 ? 15.685 -11.363 3.231 1.00 75.00 107 GLU A CA 1
ATOM 877 C C . GLU A 1 107 ? 16.159 -10.197 2.350 1.00 75.00 107 GLU A C 1
ATOM 879 O O . GLU A 1 107 ? 17.339 -9.835 2.371 1.00 75.00 107 GLU A O 1
ATOM 884 N N . LEU A 1 108 ? 15.233 -9.531 1.646 1.00 71.25 108 LEU A N 1
ATOM 885 C CA . LEU A 1 108 ? 15.542 -8.421 0.739 1.00 71.25 108 LEU A CA 1
ATOM 886 C C . LEU A 1 108 ? 16.171 -7.218 1.455 1.00 71.25 108 LEU A C 1
ATOM 888 O O . LEU A 1 108 ? 17.052 -6.562 0.900 1.00 71.25 108 LEU A O 1
ATOM 892 N N . LYS A 1 109 ? 15.728 -6.882 2.676 1.00 71.25 109 LYS A N 1
ATOM 893 C CA . LYS A 1 109 ? 16.243 -5.706 3.407 1.00 71.25 109 LYS A CA 1
ATOM 894 C C . LYS A 1 109 ? 17.685 -5.915 3.908 1.00 71.25 109 LYS A C 1
ATOM 896 O O . LYS A 1 109 ? 18.506 -5.037 3.628 1.00 71.25 109 LYS A O 1
ATOM 901 N N . PRO A 1 110 ? 18.031 -7.027 4.586 1.00 76.00 110 PRO A N 1
ATOM 902 C CA . PRO A 1 110 ? 19.421 -7.349 4.911 1.00 76.00 110 PRO A CA 1
ATOM 903 C C . PRO A 1 110 ? 20.313 -7.440 3.669 1.00 76.00 110 PRO A C 1
ATOM 905 O O . PRO A 1 110 ? 21.394 -6.850 3.649 1.00 76.00 110 PRO A O 1
ATOM 908 N N . TYR A 1 111 ? 19.839 -8.101 2.606 1.00 75.31 111 TYR A N 1
ATOM 909 C CA . TYR A 1 111 ? 20.593 -8.232 1.359 1.00 75.31 111 TYR A CA 1
ATOM 910 C C . TYR A 1 111 ? 20.883 -6.867 0.715 1.00 75.31 111 TYR A C 1
ATOM 912 O O . TYR A 1 111 ? 22.023 -6.581 0.350 1.00 75.31 111 TYR A O 1
ATOM 920 N N . PHE A 1 112 ? 19.888 -5.975 0.661 1.00 67.31 112 PHE A N 1
ATOM 921 C CA . PHE A 1 112 ? 20.049 -4.593 0.196 1.00 67.31 112 PHE A CA 1
ATOM 922 C C . PHE A 1 112 ? 21.101 -3.821 1.002 1.00 67.31 112 PHE A C 1
ATOM 924 O O . PHE A 1 112 ? 21.976 -3.172 0.430 1.00 67.31 112 PHE A O 1
ATOM 931 N N . GLN A 1 113 ? 21.035 -3.899 2.335 1.00 70.81 113 GLN A N 1
ATOM 932 C CA . GLN A 1 113 ? 21.968 -3.200 3.220 1.00 70.81 113 GLN A CA 1
ATOM 933 C C . GLN A 1 113 ? 23.407 -3.691 3.037 1.00 70.81 113 GLN A C 1
ATOM 935 O O . GLN A 1 113 ? 24.325 -2.872 3.001 1.00 70.81 113 GLN A O 1
ATOM 940 N N . ASN A 1 114 ? 23.602 -5.002 2.890 1.00 74.62 114 ASN A N 1
ATOM 941 C CA . ASN A 1 114 ? 24.918 -5.585 2.638 1.00 74.62 114 ASN A CA 1
ATOM 942 C C . ASN A 1 114 ? 25.439 -5.205 1.249 1.00 74.62 114 ASN A C 1
ATOM 944 O O . ASN A 1 114 ? 26.563 -4.729 1.136 1.00 74.62 114 ASN A O 1
ATOM 948 N N . THR A 1 115 ? 24.586 -5.282 0.224 1.00 70.19 115 THR A N 1
ATOM 949 C CA . THR A 1 115 ? 24.934 -4.902 -1.153 1.00 70.19 115 THR A CA 1
ATOM 950 C C . THR A 1 115 ? 25.395 -3.446 -1.240 1.00 70.19 115 THR A C 1
ATOM 952 O O . THR A 1 115 ? 26.381 -3.152 -1.910 1.00 70.19 115 THR A O 1
ATOM 955 N N . ILE A 1 116 ? 24.719 -2.519 -0.549 1.00 64.19 116 ILE A N 1
ATOM 956 C CA . ILE A 1 116 ? 25.139 -1.110 -0.502 1.00 64.19 116 ILE A CA 1
ATOM 957 C C . ILE A 1 116 ? 26.467 -0.953 0.238 1.00 64.19 116 ILE A C 1
ATOM 959 O O . ILE A 1 116 ? 27.337 -0.228 -0.239 1.00 64.19 116 ILE A O 1
ATOM 963 N N . LYS A 1 117 ? 26.643 -1.620 1.386 1.00 66.06 117 LYS A N 1
ATOM 964 C CA . LYS A 1 117 ? 27.891 -1.548 2.161 1.00 66.06 117 LYS A CA 1
ATOM 965 C C . LYS A 1 117 ? 29.086 -2.037 1.345 1.00 66.06 117 LYS A C 1
ATOM 967 O O . LYS A 1 117 ? 30.083 -1.328 1.270 1.00 66.06 117 LYS A O 1
ATOM 972 N N . GLU A 1 118 ? 28.957 -3.182 0.683 1.00 63.62 118 GLU A N 1
ATOM 973 C CA . GLU A 1 118 ? 30.005 -3.749 -0.171 1.00 63.62 118 GLU A CA 1
ATOM 974 C C . GLU A 1 118 ? 30.290 -2.864 -1.395 1.00 63.62 118 GLU A C 1
ATOM 976 O O . GLU A 1 118 ? 31.446 -2.590 -1.712 1.00 63.62 118 GLU A O 1
ATOM 981 N N . LYS A 1 119 ? 29.248 -2.341 -2.056 1.00 57.03 119 LYS A N 1
ATOM 982 C CA . LYS A 1 119 ? 29.404 -1.523 -3.273 1.00 57.03 119 LYS A CA 1
ATOM 983 C C . LYS A 1 119 ? 29.826 -0.079 -3.013 1.00 57.03 119 LYS A C 1
ATOM 985 O O . LYS A 1 119 ? 30.435 0.525 -3.887 1.00 57.03 119 LYS A O 1
ATOM 990 N N . SER A 1 120 ? 29.592 0.465 -1.818 1.00 48.34 120 SER A N 1
ATOM 991 C CA . SER A 1 120 ? 30.069 1.804 -1.428 1.00 48.34 120 SER A CA 1
ATOM 992 C C . SER A 1 120 ? 31.602 1.941 -1.424 1.00 48.34 120 SER A C 1
ATOM 994 O O . SER A 1 120 ? 32.114 3.058 -1.369 1.00 48.34 120 SER A O 1
ATOM 996 N N . MET A 1 121 ? 32.336 0.826 -1.547 1.00 39.84 121 MET A N 1
ATOM 997 C CA . MET A 1 121 ? 33.796 0.795 -1.682 1.00 39.84 121 MET A CA 1
ATOM 998 C C . MET A 1 121 ? 34.303 0.857 -3.139 1.00 39.84 121 MET A C 1
ATOM 1000 O O . MET A 1 121 ? 35.502 1.038 -3.345 1.00 39.84 121 MET A O 1
ATOM 1004 N N . HIS A 1 122 ? 33.432 0.767 -4.156 1.00 38.59 122 HIS A N 1
ATOM 1005 C CA . HIS A 1 122 ? 33.818 0.802 -5.574 1.00 38.59 122 HIS A CA 1
ATOM 1006 C C . HIS A 1 122 ? 32.999 1.848 -6.359 1.00 38.59 122 HIS A C 1
ATOM 1008 O O . HIS A 1 122 ? 31.777 1.801 -6.430 1.00 38.59 122 HIS A O 1
ATOM 1014 N N . THR A 1 123 ? 33.681 2.822 -6.964 1.00 34.59 123 THR A N 1
ATOM 1015 C CA . THR A 1 123 ? 33.147 4.097 -7.489 1.00 34.59 123 THR A CA 1
ATOM 1016 C C . THR A 1 123 ? 32.393 4.030 -8.829 1.00 34.59 123 THR A C 1
ATOM 1018 O O . THR A 1 123 ? 32.408 4.993 -9.592 1.00 34.59 123 THR A O 1
ATOM 1021 N N . THR A 1 124 ? 31.684 2.944 -9.146 1.00 35.69 124 THR A N 1
ATOM 1022 C CA . THR A 1 124 ? 30.844 2.890 -10.362 1.00 35.69 124 THR A CA 1
ATOM 1023 C C . THR A 1 124 ? 29.481 2.271 -10.066 1.00 35.69 124 THR A C 1
ATOM 1025 O O . THR A 1 124 ? 29.398 1.235 -9.413 1.00 35.69 124 THR A O 1
ATOM 1028 N N . GLY A 1 125 ? 28.420 2.969 -10.497 1.00 45.00 125 GLY A N 1
ATOM 1029 C CA . GLY A 1 125 ? 27.005 2.676 -10.248 1.00 45.00 125 GLY A CA 1
ATOM 1030 C C . GLY A 1 125 ? 26.681 1.183 -10.259 1.00 45.00 125 GLY A C 1
ATOM 1031 O O . GLY A 1 125 ? 26.895 0.479 -11.243 1.00 45.00 125 GLY A O 1
ATOM 1032 N N . GLY A 1 126 ? 26.225 0.691 -9.110 1.00 47.88 126 GLY A N 1
ATOM 1033 C CA . GLY A 1 126 ? 26.138 -0.734 -8.836 1.00 47.88 126 GLY A CA 1
ATOM 1034 C C . GLY A 1 126 ? 24.919 -1.392 -9.471 1.00 47.88 126 GLY A C 1
ATOM 1035 O O . GLY A 1 126 ? 23.843 -1.380 -8.870 1.00 47.88 126 GLY A O 1
ATOM 1036 N N . ALA A 1 127 ? 25.117 -2.068 -10.605 1.00 52.09 127 ALA A N 1
ATOM 1037 C CA . ALA A 1 127 ? 24.149 -2.996 -11.190 1.00 52.09 127 ALA A CA 1
ATOM 1038 C C . ALA A 1 127 ? 23.551 -3.912 -10.100 1.00 52.09 127 ALA A C 1
ATOM 1040 O O . ALA A 1 127 ? 24.283 -4.517 -9.313 1.00 52.09 127 ALA A O 1
ATOM 1041 N N . GLY A 1 128 ? 22.221 -3.945 -9.988 1.00 61.59 128 GLY A N 1
ATOM 1042 C CA . GLY A 1 128 ? 21.474 -4.783 -9.040 1.00 61.59 128 GLY A CA 1
ATOM 1043 C C . GLY A 1 128 ? 20.833 -4.053 -7.852 1.00 61.59 128 GLY A C 1
ATOM 1044 O O . GLY A 1 128 ? 19.830 -4.541 -7.341 1.00 61.59 128 GLY A O 1
ATOM 1045 N N . VAL A 1 129 ? 21.318 -2.870 -7.441 1.00 70.12 129 VAL A N 1
ATOM 1046 C CA . VAL A 1 129 ? 20.652 -2.087 -6.369 1.00 70.12 129 VAL A CA 1
ATOM 1047 C C . VAL A 1 129 ? 19.253 -1.650 -6.814 1.00 70.12 129 VAL A C 1
ATOM 1049 O O . VAL A 1 129 ? 18.295 -1.772 -6.048 1.00 70.12 129 VAL A O 1
ATOM 1052 N N . GLY A 1 130 ? 19.132 -1.246 -8.078 1.00 78.94 130 GLY A N 1
ATOM 1053 C CA . GLY A 1 130 ? 17.864 -0.901 -8.700 1.00 78.94 130 GLY A CA 1
ATOM 1054 C C . GLY A 1 130 ? 16.849 -2.028 -8.722 1.00 78.94 130 GLY A C 1
ATOM 1055 O O . GLY A 1 130 ? 15.717 -1.855 -8.284 1.00 78.94 130 GLY A O 1
ATOM 1056 N N . LEU A 1 131 ? 17.267 -3.221 -9.153 1.00 82.25 131 LEU A N 1
ATOM 1057 C CA . LEU A 1 131 ? 16.392 -4.397 -9.199 1.00 82.25 131 LEU A CA 1
ATOM 1058 C C . LEU A 1 131 ? 15.884 -4.786 -7.805 1.00 82.25 131 LEU A C 1
ATOM 1060 O O . LEU A 1 131 ? 14.708 -5.109 -7.656 1.00 82.25 131 LEU A O 1
ATOM 1064 N N . ILE A 1 132 ? 16.727 -4.678 -6.770 1.00 81.50 132 ILE A N 1
ATOM 1065 C CA . ILE A 1 132 ? 16.295 -4.889 -5.380 1.00 81.50 132 ILE A CA 1
ATOM 1066 C C . ILE A 1 132 ? 15.255 -3.835 -4.975 1.00 81.50 132 ILE A C 1
ATOM 1068 O O . ILE A 1 132 ? 14.259 -4.163 -4.329 1.00 81.50 132 ILE A O 1
ATOM 1072 N N . MET A 1 133 ? 15.468 -2.566 -5.339 1.00 81.12 133 MET A N 1
ATOM 1073 C CA . MET A 1 133 ? 14.527 -1.489 -5.030 1.00 81.12 133 MET A CA 1
ATOM 1074 C C . MET A 1 133 ? 13.180 -1.708 -5.722 1.00 81.12 133 MET A C 1
ATOM 1076 O O . MET A 1 133 ? 12.146 -1.598 -5.063 1.00 81.12 133 MET A O 1
ATOM 1080 N N . ILE A 1 134 ? 13.198 -2.091 -7.001 1.00 87.50 134 ILE A N 1
ATOM 1081 C CA . ILE A 1 134 ? 12.009 -2.451 -7.775 1.00 87.50 134 ILE A CA 1
ATOM 1082 C C . ILE A 1 134 ? 11.282 -3.612 -7.092 1.00 87.50 134 ILE A C 1
ATOM 1084 O O . ILE A 1 134 ? 10.125 -3.446 -6.714 1.00 87.50 134 ILE A O 1
ATOM 1088 N N . LYS A 1 135 ? 11.972 -4.728 -6.816 1.00 84.88 135 LYS A N 1
ATOM 1089 C CA . LYS A 1 135 ? 11.387 -5.918 -6.174 1.00 84.88 135 LYS A CA 1
ATOM 1090 C C . LYS A 1 135 ? 10.748 -5.609 -4.819 1.00 84.88 135 LYS A C 1
ATOM 1092 O O . LYS A 1 135 ? 9.667 -6.100 -4.509 1.00 84.88 135 LYS A O 1
ATOM 1097 N N . ARG A 1 136 ? 11.391 -4.767 -4.003 1.00 82.31 136 ARG A N 1
ATOM 1098 C CA . ARG A 1 136 ? 10.863 -4.346 -2.692 1.00 82.31 136 ARG A CA 1
ATOM 1099 C C . ARG A 1 136 ? 9.643 -3.433 -2.788 1.00 82.31 136 ARG A C 1
ATOM 1101 O O . ARG A 1 136 ? 8.931 -3.297 -1.798 1.00 82.31 136 ARG A O 1
ATOM 1108 N N . LYS A 1 137 ? 9.451 -2.741 -3.912 1.00 82.25 137 LYS A N 1
ATOM 1109 C CA . LYS A 1 137 ? 8.335 -1.808 -4.121 1.00 82.25 137 LYS A CA 1
ATOM 1110 C C . LYS A 1 137 ? 7.162 -2.468 -4.840 1.00 82.25 137 LYS A C 1
ATOM 1112 O O . LYS A 1 137 ? 6.026 -2.139 -4.497 1.00 82.25 137 LYS A O 1
ATOM 1117 N N . SER A 1 138 ? 7.438 -3.368 -5.786 1.00 84.31 138 SER A N 1
ATOM 1118 C CA . SER A 1 138 ? 6.424 -4.160 -6.483 1.00 84.31 138 SER A CA 1
ATOM 1119 C C . SER A 1 138 ? 5.874 -5.287 -5.620 1.00 84.31 138 SER A C 1
ATOM 1121 O O . SER A 1 138 ? 4.695 -5.589 -5.724 1.00 84.31 138 SER A O 1
ATOM 1123 N N . GLU A 1 139 ? 6.714 -5.914 -4.786 1.00 81.31 139 GLU A N 1
ATOM 1124 C CA . GLU A 1 139 ? 6.391 -7.114 -3.988 1.00 81.31 139 GLU A CA 1
ATOM 1125 C C . GLU A 1 139 ? 5.997 -8.347 -4.834 1.00 81.31 139 GLU A C 1
ATOM 1127 O O . GLU A 1 139 ? 5.878 -9.453 -4.313 1.00 81.31 139 GLU A O 1
ATOM 1132 N N . LEU A 1 140 ? 5.922 -8.189 -6.156 1.00 85.00 140 LEU A N 1
ATOM 1133 C CA . LEU A 1 140 ? 5.664 -9.219 -7.154 1.00 85.00 140 LEU A CA 1
ATOM 1134 C C . LEU A 1 140 ? 6.948 -9.611 -7.899 1.00 85.00 140 LEU A C 1
ATOM 1136 O O . LEU A 1 140 ? 7.960 -8.901 -7.821 1.00 85.00 140 LEU A O 1
ATOM 1140 N N . PRO A 1 141 ? 6.988 -10.787 -8.548 1.00 86.56 141 PRO A N 1
ATOM 1141 C CA . PRO A 1 141 ? 8.090 -11.163 -9.427 1.00 86.56 141 PRO A CA 1
ATOM 1142 C C . PRO A 1 141 ? 8.330 -10.129 -10.534 1.00 86.56 141 PRO A C 1
ATOM 1144 O O . PRO A 1 141 ? 7.389 -9.572 -11.086 1.00 86.56 141 PRO A O 1
ATOM 1147 N N . ILE A 1 142 ? 9.598 -9.877 -10.850 1.00 91.06 142 ILE A N 1
ATOM 1148 C CA . ILE A 1 142 ? 9.989 -9.081 -12.015 1.00 91.06 142 ILE A CA 1
ATOM 1149 C C . ILE A 1 142 ? 10.000 -10.020 -13.219 1.00 91.06 142 ILE A C 1
ATOM 1151 O O . ILE A 1 142 ? 10.746 -11.004 -13.216 1.00 91.06 142 ILE A O 1
ATOM 1155 N N . GLU A 1 143 ? 9.201 -9.721 -14.239 1.00 94.00 143 GLU A N 1
ATOM 1156 C CA . GLU A 1 143 ? 9.211 -10.461 -15.498 1.00 94.00 143 GLU A CA 1
ATOM 1157 C C . GLU A 1 143 ? 10.281 -9.884 -16.436 1.00 94.00 143 GLU A C 1
ATOM 1159 O O . GLU A 1 143 ? 10.403 -8.668 -16.607 1.00 94.00 143 GLU A O 1
ATOM 1164 N N . LEU A 1 144 ? 11.076 -10.774 -17.034 1.00 93.81 144 LEU A N 1
ATOM 1165 C CA . LEU A 1 144 ? 12.171 -10.439 -17.937 1.00 93.81 144 LEU A CA 1
ATOM 1166 C C . LEU A 1 144 ? 11.970 -11.146 -19.277 1.00 93.81 144 LEU A C 1
ATOM 1168 O O . LEU A 1 144 ? 12.076 -12.369 -19.358 1.00 93.81 144 LEU A O 1
ATOM 1172 N N . MET A 1 145 ? 11.757 -10.374 -20.336 1.00 94.38 145 MET A N 1
ATOM 1173 C CA . MET A 1 145 ? 11.679 -10.876 -21.707 1.00 94.38 145 MET A CA 1
ATOM 1174 C C . MET A 1 145 ? 12.941 -10.508 -22.482 1.00 94.38 145 MET A C 1
ATOM 1176 O O . MET A 1 145 ? 13.456 -9.396 -22.354 1.00 94.38 145 MET A O 1
ATOM 1180 N N . VAL A 1 146 ? 13.430 -11.434 -23.308 1.00 93.00 146 VAL A N 1
ATOM 1181 C CA . VAL A 1 146 ? 14.661 -11.265 -24.089 1.00 93.00 146 VAL A CA 1
ATOM 1182 C C . VAL A 1 146 ? 14.385 -11.582 -25.553 1.00 93.00 146 VAL A C 1
ATOM 1184 O O . VAL A 1 146 ? 13.914 -12.670 -25.874 1.00 93.00 146 VAL A O 1
ATOM 1187 N N . GLU A 1 147 ? 14.723 -10.656 -26.447 1.00 91.62 147 GLU A N 1
ATOM 1188 C CA . GLU A 1 147 ? 14.596 -10.839 -27.897 1.00 91.62 147 GLU A CA 1
ATOM 1189 C C . GLU A 1 147 ? 15.960 -10.607 -28.557 1.00 91.62 147 GLU A C 1
ATOM 1191 O O . GLU A 1 147 ? 16.494 -9.495 -28.540 1.00 91.62 147 GLU A O 1
ATOM 1196 N N . SER A 1 148 ? 16.551 -11.644 -29.152 1.00 90.50 148 SER A N 1
ATOM 1197 C CA . SER A 1 148 ? 17.848 -11.507 -29.821 1.00 90.50 148 SER A CA 1
ATOM 1198 C C . SER A 1 148 ? 17.750 -10.636 -31.073 1.00 90.50 148 SER A C 1
ATOM 1200 O O . SER A 1 148 ? 16.913 -10.869 -31.942 1.00 90.50 148 SER A O 1
ATOM 1202 N N . ILE A 1 149 ? 18.656 -9.662 -31.196 1.00 85.19 149 ILE A N 1
ATOM 1203 C CA . ILE A 1 149 ? 18.759 -8.799 -32.382 1.00 85.19 149 ILE A CA 1
ATOM 1204 C C . ILE A 1 149 ? 19.863 -9.333 -33.299 1.00 85.19 149 ILE A C 1
ATOM 1206 O O . ILE A 1 149 ? 19.683 -9.460 -34.510 1.00 85.19 149 ILE A O 1
ATOM 1210 N N . ARG A 1 150 ? 21.035 -9.624 -32.715 1.00 84.88 150 ARG A N 1
ATOM 1211 C CA . ARG A 1 150 ? 22.239 -10.149 -33.382 1.00 84.88 150 ARG A CA 1
ATOM 1212 C C . ARG A 1 150 ? 23.001 -11.074 -32.425 1.00 84.88 150 ARG A C 1
ATOM 1214 O O . ARG A 1 150 ? 22.601 -11.266 -31.281 1.00 84.88 150 ARG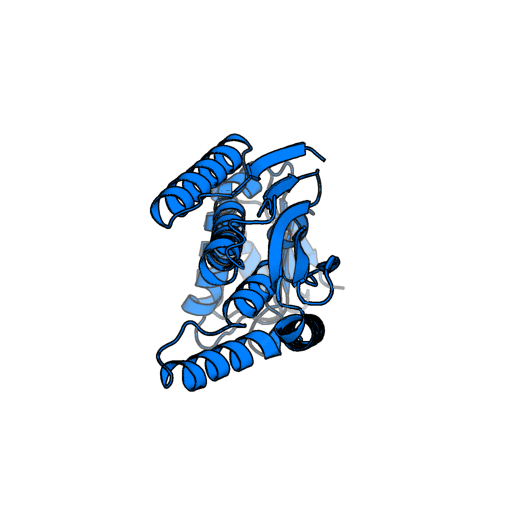 A O 1
ATOM 1221 N N . LYS A 1 151 ? 24.122 -11.639 -32.887 1.00 84.00 151 LYS A N 1
ATOM 1222 C CA . LYS A 1 151 ? 24.957 -12.564 -32.094 1.00 84.00 151 LYS A CA 1
ATOM 1223 C C . LYS A 1 151 ? 25.484 -11.955 -30.788 1.00 84.00 151 LYS A C 1
ATOM 1225 O O . LYS A 1 151 ? 25.736 -12.691 -29.843 1.00 84.00 151 LYS A O 1
ATOM 1230 N N . ASP A 1 152 ? 25.647 -10.640 -30.736 1.00 86.56 152 ASP A N 1
ATOM 1231 C CA . ASP A 1 152 ? 26.299 -9.904 -29.654 1.00 86.56 152 ASP A CA 1
ATOM 1232 C C . ASP A 1 152 ? 25.350 -9.027 -28.823 1.00 86.56 152 ASP A C 1
ATOM 1234 O O . ASP A 1 152 ? 25.758 -8.555 -27.761 1.00 86.56 152 ASP A O 1
ATOM 1238 N N . ILE A 1 153 ? 24.100 -8.829 -29.259 1.00 88.38 153 ILE A N 1
ATOM 1239 C CA . ILE A 1 153 ? 23.133 -7.932 -28.609 1.00 88.38 153 ILE A CA 1
ATOM 1240 C C . ILE A 1 153 ? 21.692 -8.462 -28.645 1.00 88.38 153 ILE A C 1
ATOM 1242 O O . ILE A 1 153 ? 21.248 -9.069 -29.628 1.00 88.38 153 ILE A O 1
ATOM 1246 N N . SER A 1 154 ? 20.939 -8.141 -27.594 1.00 89.94 154 SER A N 1
ATOM 1247 C CA . SER A 1 154 ? 19.523 -8.483 -27.439 1.00 89.94 154 SER A CA 1
ATOM 1248 C C . SER A 1 154 ? 18.733 -7.299 -26.890 1.00 89.94 154 SER A C 1
ATOM 1250 O O . SER A 1 154 ? 19.268 -6.469 -26.150 1.00 89.94 154 SER A O 1
ATOM 1252 N N . TYR A 1 155 ? 17.449 -7.231 -27.231 1.00 89.94 155 TYR A N 1
ATOM 1253 C CA . TYR A 1 155 ? 16.500 -6.459 -26.448 1.00 89.94 155 TYR A CA 1
ATOM 1254 C C . TYR A 1 155 ? 16.216 -7.190 -25.146 1.00 89.94 155 TYR A C 1
ATOM 1256 O O . TYR A 1 155 ? 16.009 -8.403 -25.136 1.00 89.94 155 TYR A O 1
ATOM 1264 N N . VAL A 1 156 ? 16.155 -6.423 -24.072 1.00 90.88 156 VAL A N 1
ATOM 1265 C CA . VAL A 1 156 ? 15.661 -6.855 -22.777 1.00 90.88 156 VAL A CA 1
ATOM 1266 C C . VAL A 1 156 ? 14.504 -5.960 -22.389 1.00 90.88 156 VAL A C 1
ATOM 1268 O O . VAL A 1 156 ? 14.626 -4.738 -22.435 1.00 90.88 156 VAL A O 1
ATOM 1271 N N . THR A 1 157 ? 13.398 -6.580 -22.001 1.00 92.75 157 THR A N 1
ATOM 1272 C CA . THR A 1 157 ? 12.201 -5.895 -21.530 1.00 92.75 157 THR A CA 1
ATOM 1273 C C . THR A 1 157 ? 11.896 -6.360 -20.118 1.00 92.75 157 THR A C 1
ATOM 1275 O O . THR A 1 157 ? 11.667 -7.548 -19.897 1.00 92.75 157 THR A O 1
ATOM 1278 N N . PHE A 1 158 ? 11.892 -5.424 -19.175 1.00 93.50 158 PHE A N 1
ATOM 1279 C CA . PHE A 1 158 ? 11.320 -5.643 -17.854 1.00 93.50 158 PHE A CA 1
ATOM 1280 C C . PHE A 1 158 ? 9.833 -5.319 -17.907 1.00 93.50 158 PHE A C 1
ATOM 1282 O O . PHE A 1 158 ? 9.465 -4.244 -18.383 1.00 93.50 158 PHE A O 1
ATOM 1289 N N . ASN A 1 159 ? 9.007 -6.228 -17.402 1.00 95.12 159 ASN A N 1
ATOM 1290 C CA . ASN A 1 159 ? 7.604 -5.975 -17.116 1.00 95.12 159 ASN A CA 1
ATOM 1291 C C . ASN A 1 159 ? 7.404 -6.074 -15.599 1.00 95.12 159 ASN A C 1
ATOM 1293 O O . ASN A 1 159 ? 7.680 -7.106 -14.982 1.00 95.12 159 ASN A O 1
ATOM 1297 N N . ILE A 1 160 ? 7.023 -4.957 -14.985 1.00 94.88 160 ILE A N 1
ATOM 1298 C CA . ILE A 1 160 ? 6.890 -4.825 -13.535 1.00 94.88 160 ILE A CA 1
ATOM 1299 C C . ILE A 1 160 ? 5.424 -4.579 -13.222 1.00 94.88 160 ILE A C 1
ATOM 1301 O O . ILE A 1 160 ? 4.885 -3.522 -13.548 1.00 94.88 160 ILE A O 1
ATOM 1305 N N . GLU A 1 161 ? 4.808 -5.543 -12.550 1.00 92.75 161 GLU A N 1
ATOM 1306 C CA . GLU A 1 161 ? 3.433 -5.436 -12.085 1.00 92.75 161 GLU A CA 1
ATOM 1307 C C . GLU A 1 161 ? 3.365 -4.820 -10.681 1.00 92.75 161 GLU A C 1
ATOM 1309 O O . GLU A 1 161 ? 4.168 -5.119 -9.791 1.00 92.75 161 GLU A O 1
ATOM 1314 N N . LEU A 1 162 ? 2.384 -3.943 -10.493 1.00 89.19 162 LEU A N 1
ATOM 1315 C CA . LEU A 1 162 ? 2.032 -3.298 -9.239 1.00 89.19 162 LEU A CA 1
ATOM 1316 C C . LEU A 1 162 ? 0.540 -3.495 -8.995 1.00 89.19 162 LEU A C 1
ATOM 1318 O O . LEU A 1 162 ? -0.287 -2.789 -9.570 1.00 89.19 162 LEU A O 1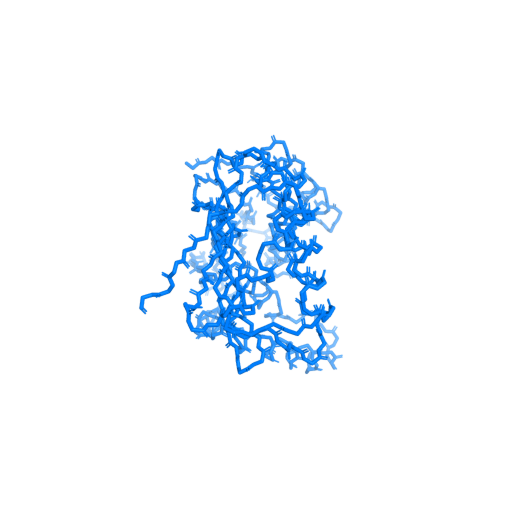
ATOM 1322 N N . GLU A 1 163 ? 0.196 -4.410 -8.097 1.00 84.38 163 GLU A N 1
ATOM 1323 C CA . GLU A 1 163 ? -1.192 -4.613 -7.692 1.00 84.38 163 GLU A CA 1
ATOM 1324 C C . GLU A 1 163 ? -1.719 -3.388 -6.922 1.00 84.38 163 GLU A C 1
ATOM 1326 O O . GLU A 1 163 ? -1.267 -3.041 -5.826 1.00 84.38 163 GLU A O 1
ATOM 1331 N N . ILE A 1 164 ? -2.756 -2.748 -7.456 1.00 78.31 164 ILE A N 1
ATOM 1332 C CA . ILE A 1 164 ? -3.483 -1.661 -6.786 1.00 78.31 164 ILE A CA 1
ATOM 1333 C C . ILE A 1 164 ? -4.116 -2.186 -5.481 1.00 78.31 164 ILE A C 1
ATOM 1335 O O . ILE A 1 164 ? -4.232 -1.455 -4.495 1.00 78.31 164 ILE A O 1
ATOM 1339 N N . GLY A 1 165 ? -4.502 -3.468 -5.449 1.00 63.25 165 GLY A N 1
ATOM 1340 C CA . GLY A 1 165 ? -5.132 -4.135 -4.306 1.00 63.25 165 GLY A CA 1
ATOM 1341 C C . GLY A 1 165 ? -4.207 -4.437 -3.117 1.00 63.25 165 GLY A C 1
ATOM 1342 O O . GLY A 1 165 ? -4.658 -4.338 -1.972 1.00 63.25 165 GLY A O 1
ATOM 1343 N N . THR A 1 166 ? -2.929 -4.769 -3.335 1.00 54.56 166 THR A N 1
ATOM 1344 C CA . THR A 1 166 ? -1.939 -4.949 -2.247 1.00 54.56 166 THR A CA 1
ATOM 1345 C C . THR A 1 166 ? -1.509 -3.619 -1.648 1.00 54.56 166 THR A C 1
ATOM 1347 O O . THR A 1 166 ? -1.280 -3.536 -0.446 1.00 54.56 166 THR A O 1
ATOM 1350 N N . MET A 1 167 ? -1.530 -2.542 -2.437 1.00 59.84 167 MET A N 1
ATOM 1351 C CA . MET A 1 167 ? -1.289 -1.177 -1.952 1.00 59.84 167 MET A CA 1
ATOM 1352 C C . MET A 1 167 ? -2.445 -0.610 -1.115 1.00 59.84 167 MET A C 1
ATOM 1354 O O . MET A 1 167 ? -2.293 0.417 -0.466 1.00 59.84 167 MET A O 1
ATOM 1358 N N . LYS A 1 168 ? -3.582 -1.311 -1.077 1.00 66.12 168 LYS A N 1
ATOM 1359 C CA . LYS A 1 168 ? -4.752 -1.009 -0.246 1.00 66.12 168 LYS A CA 1
ATOM 1360 C C . LYS A 1 168 ? -4.758 -1.755 1.088 1.00 66.12 168 LYS A C 1
ATOM 1362 O O . LYS A 1 168 ? -5.791 -1.773 1.764 1.00 66.12 168 LYS A O 1
ATOM 1367 N N . LYS A 1 169 ? -3.657 -2.421 1.446 1.00 81.62 169 LYS A N 1
ATOM 1368 C CA . LYS A 1 169 ? -3.560 -3.211 2.671 1.00 81.62 169 LYS A CA 1
ATOM 1369 C C . LYS A 1 169 ? -2.356 -2.804 3.514 1.00 81.62 169 LYS A C 1
ATOM 1371 O O . LYS A 1 169 ? -1.276 -2.555 2.992 1.00 81.62 169 LYS A O 1
ATOM 1376 N N . PHE A 1 170 ? -2.539 -2.785 4.825 1.00 88.31 170 PHE A N 1
ATOM 1377 C CA . PHE A 1 170 ? -1.466 -2.642 5.804 1.00 88.31 170 PHE A CA 1
ATOM 1378 C C . PHE A 1 170 ? -1.473 -3.855 6.708 1.00 88.31 170 PHE A C 1
ATOM 1380 O O . PHE A 1 170 ? -2.528 -4.229 7.217 1.00 88.31 170 PHE A O 1
ATOM 1387 N N . LYS A 1 171 ? -0.310 -4.482 6.899 1.00 90.06 171 LYS A N 1
ATOM 1388 C CA . LYS A 1 171 ? -0.198 -5.679 7.728 1.00 90.06 171 LYS A CA 1
ATOM 1389 C C . LYS A 1 171 ? 1.024 -5.625 8.640 1.00 90.06 171 LYS A C 1
ATOM 1391 O O . LYS A 1 171 ? 2.145 -5.473 8.162 1.00 90.06 171 LYS A O 1
ATOM 1396 N N . LYS A 1 172 ? 0.810 -5.830 9.940 1.00 92.44 172 LYS A N 1
ATOM 1397 C CA . LYS A 1 172 ? 1.852 -6.119 10.939 1.00 92.44 172 LYS A CA 1
ATOM 1398 C C . LYS A 1 172 ? 1.490 -7.422 11.631 1.00 92.44 172 LYS A C 1
ATOM 1400 O O . LYS A 1 172 ? 0.383 -7.538 12.135 1.00 92.44 172 LYS A O 1
ATOM 1405 N N . LEU A 1 173 ? 2.391 -8.402 11.626 1.00 92.25 173 LEU A N 1
ATOM 1406 C CA . LEU A 1 173 ? 2.146 -9.693 12.274 1.00 92.25 173 LEU A CA 1
ATOM 1407 C C . LEU A 1 173 ? 2.132 -9.546 13.801 1.00 92.25 173 LEU A C 1
ATOM 1409 O O . LEU A 1 173 ? 2.894 -8.751 14.357 1.00 92.25 173 LEU A O 1
ATOM 1413 N N . ALA A 1 174 ? 1.289 -10.341 14.459 1.00 95.00 174 ALA A N 1
ATOM 1414 C CA . ALA A 1 174 ? 1.260 -10.417 15.912 1.00 95.00 174 ALA A CA 1
ATOM 1415 C C . ALA A 1 174 ? 2.585 -10.956 16.469 1.00 95.00 174 ALA A C 1
ATOM 1417 O O . ALA A 1 174 ? 3.252 -11.799 15.865 1.00 95.00 174 ALA A O 1
ATOM 1418 N N . THR A 1 175 ? 2.936 -10.497 17.666 1.00 95.19 175 THR A N 1
ATOM 1419 C CA . THR A 1 175 ? 4.003 -11.072 18.489 1.00 95.19 175 THR A CA 1
ATOM 1420 C C . THR A 1 175 ? 3.471 -11.300 19.902 1.00 95.19 175 THR A C 1
ATOM 1422 O O . THR A 1 175 ? 2.333 -10.964 20.215 1.00 95.19 175 THR A O 1
ATOM 1425 N N . LYS A 1 176 ? 4.313 -11.793 20.816 1.00 95.12 176 LYS A N 1
ATOM 1426 C CA . LYS A 1 176 ? 3.958 -11.919 22.243 1.00 95.12 176 LYS A CA 1
ATOM 1427 C C . LYS A 1 176 ? 3.587 -10.579 22.917 1.00 95.12 176 LYS A C 1
ATOM 1429 O O . LYS A 1 176 ? 3.010 -10.565 24.011 1.00 95.12 176 LYS A O 1
ATOM 1434 N N . HIS A 1 177 ? 3.971 -9.456 22.309 1.00 96.44 177 HIS A N 1
ATOM 1435 C CA . HIS A 1 177 ? 3.816 -8.116 22.878 1.00 96.44 177 HIS A CA 1
ATOM 1436 C C . HIS A 1 177 ? 3.107 -7.126 21.950 1.00 96.44 177 HIS A C 1
ATOM 1438 O O . HIS A 1 177 ? 2.836 -6.009 22.381 1.00 96.44 177 HIS A O 1
ATOM 1444 N N . THR A 1 178 ? 2.825 -7.494 20.700 1.00 96.81 178 THR A N 1
ATOM 1445 C CA . THR A 1 178 ? 2.228 -6.591 19.709 1.00 96.81 178 THR A CA 1
ATOM 1446 C C . THR A 1 178 ? 1.065 -7.260 18.993 1.00 96.81 178 THR A C 1
ATOM 1448 O O . THR A 1 178 ? 1.180 -8.448 18.677 1.00 96.81 178 THR A O 1
ATOM 1451 N N . PRO A 1 179 ? 0.001 -6.514 18.665 1.00 97.75 179 PRO A N 1
ATOM 1452 C CA . PRO A 1 179 ? -1.156 -7.095 18.010 1.00 97.75 179 PRO A CA 1
ATOM 1453 C C . PRO A 1 179 ? -0.843 -7.415 16.544 1.00 97.75 179 PRO A C 1
ATOM 1455 O O . PRO A 1 179 ? 0.106 -6.881 15.954 1.00 97.75 179 PRO A O 1
ATOM 1458 N N . LEU A 1 180 ? -1.660 -8.276 15.946 1.00 97.56 180 LEU A N 1
ATOM 1459 C CA . LEU A 1 180 ? -1.865 -8.284 14.505 1.00 97.56 180 LEU A CA 1
ATOM 1460 C C . LEU A 1 180 ? -2.570 -6.975 14.149 1.00 97.56 180 LEU A C 1
ATOM 1462 O O . LEU A 1 180 ? -3.600 -6.653 14.730 1.00 97.56 180 LEU A O 1
ATOM 1466 N N . ILE A 1 181 ? -2.037 -6.243 13.177 1.00 97.69 181 ILE A N 1
ATOM 1467 C CA . ILE A 1 181 ? -2.750 -5.143 12.523 1.00 97.69 181 ILE A CA 1
ATOM 1468 C C . ILE A 1 181 ? -2.968 -5.570 11.084 1.00 97.69 181 ILE A C 1
ATOM 1470 O O . ILE A 1 181 ? -1.996 -5.893 10.399 1.00 97.69 181 ILE A O 1
ATOM 1474 N N . HIS A 1 182 ? -4.210 -5.577 10.618 1.00 94.69 182 HIS A N 1
ATOM 1475 C CA . HIS A 1 182 ? -4.529 -5.886 9.231 1.00 94.69 182 HIS A CA 1
ATOM 1476 C C . HIS A 1 182 ? -5.631 -4.968 8.716 1.00 94.69 182 HIS A C 1
ATOM 1478 O O . HIS A 1 182 ? -6.810 -5.183 8.970 1.00 94.69 182 HIS A O 1
ATOM 1484 N N . PHE A 1 183 ? -5.243 -3.925 7.990 1.00 95.06 183 PHE A N 1
ATOM 1485 C CA . PHE A 1 183 ? -6.174 -2.970 7.397 1.00 95.06 183 PHE A CA 1
ATOM 1486 C C . PHE A 1 183 ? -6.309 -3.248 5.917 1.00 95.06 183 PHE A C 1
ATOM 1488 O O . PHE A 1 183 ? -5.305 -3.428 5.236 1.00 95.06 183 PHE A O 1
ATOM 1495 N N . SER A 1 184 ? -7.537 -3.290 5.409 1.00 87.19 184 SER A N 1
ATOM 1496 C CA . SER A 1 184 ? -7.812 -3.509 3.997 1.00 87.19 184 SER A CA 1
ATOM 1497 C C . SER A 1 184 ? -8.869 -2.537 3.491 1.00 87.19 184 SER A C 1
ATOM 1499 O O . SER A 1 184 ? -10.057 -2.688 3.763 1.00 87.19 184 SER A O 1
ATOM 1501 N N . LEU A 1 185 ? -8.447 -1.578 2.665 1.00 84.88 185 LEU A N 1
ATOM 1502 C CA . LEU A 1 185 ? -9.356 -0.657 1.971 1.00 84.88 185 LEU A CA 1
ATOM 1503 C C . LEU A 1 185 ? -10.215 -1.386 0.932 1.00 84.88 185 LEU A C 1
ATOM 1505 O O . LEU A 1 185 ? -11.283 -0.909 0.580 1.00 84.88 185 LEU A O 1
ATOM 1509 N N . LEU A 1 186 ? -9.762 -2.540 0.427 1.00 78.25 186 LEU A N 1
ATOM 1510 C CA . LEU A 1 186 ? -10.520 -3.321 -0.554 1.00 78.25 186 LEU A CA 1
ATOM 1511 C C . LEU A 1 186 ? -11.786 -3.934 0.056 1.00 78.25 186 LEU A C 1
ATOM 1513 O O . LEU A 1 186 ? -12.846 -3.876 -0.554 1.00 78.25 186 LEU A O 1
ATOM 1517 N N . SER A 1 187 ? -11.658 -4.533 1.241 1.00 81.44 187 SER A N 1
ATOM 1518 C CA . SER A 1 187 ? -12.797 -5.127 1.953 1.00 81.44 187 SER A CA 1
ATOM 1519 C C . SER A 1 187 ? -13.529 -4.123 2.841 1.00 81.44 187 SER A C 1
ATOM 1521 O O . SER A 1 187 ? -14.654 -4.391 3.247 1.00 81.44 187 SER A O 1
ATOM 1523 N N . GLY A 1 188 ? -12.905 -2.980 3.146 1.00 89.12 188 GLY A N 1
ATOM 1524 C CA . GLY A 1 188 ? -13.398 -2.071 4.174 1.00 89.12 188 GLY A CA 1
ATOM 1525 C C . GLY A 1 188 ? -13.345 -2.713 5.561 1.00 89.12 188 GLY A C 1
ATOM 1526 O O . GLY A 1 188 ? -14.228 -2.458 6.367 1.00 89.12 188 GLY A O 1
ATOM 1527 N N . LEU A 1 189 ? -12.351 -3.565 5.834 1.00 93.31 189 LEU A N 1
ATOM 1528 C CA . LEU A 1 189 ? -12.165 -4.227 7.127 1.00 93.31 189 LEU A CA 1
ATOM 1529 C C . LEU A 1 189 ? -10.786 -3.896 7.691 1.00 93.31 189 LEU A C 1
ATOM 1531 O O . LEU A 1 189 ? -9.755 -4.172 7.066 1.00 93.31 189 LEU A O 1
ATOM 1535 N N . PHE A 1 190 ? -10.781 -3.263 8.858 1.00 97.50 190 PHE A N 1
ATOM 1536 C CA . PHE A 1 190 ? -9.599 -2.875 9.608 1.00 97.50 190 PHE A CA 1
ATOM 1537 C C . PHE A 1 190 ? -9.582 -3.640 10.924 1.00 97.50 190 PHE A C 1
ATOM 1539 O O . PHE A 1 190 ? -10.390 -3.380 11.807 1.00 97.50 190 PHE A O 1
ATOM 1546 N N . THR A 1 191 ? -8.647 -4.574 11.044 1.00 97.81 191 THR A N 1
ATOM 1547 C CA . THR A 1 191 ? -8.599 -5.537 12.139 1.00 97.81 191 THR A CA 1
ATOM 1548 C C . THR A 1 191 ? -7.399 -5.295 13.048 1.00 97.81 191 THR A C 1
ATOM 1550 O O . THR A 1 191 ? -6.285 -5.053 12.564 1.00 97.81 191 THR A O 1
ATOM 1553 N N . MET A 1 192 ? -7.623 -5.391 14.359 1.00 98.19 192 MET A N 1
ATOM 1554 C CA . MET A 1 192 ? -6.586 -5.408 15.389 1.00 98.19 192 MET A CA 1
ATOM 1555 C C . MET A 1 192 ? -6.826 -6.577 16.345 1.00 98.19 192 MET A C 1
ATOM 1557 O O . MET A 1 192 ? -7.846 -6.590 17.023 1.00 98.19 192 MET A O 1
ATOM 1561 N N . GLU A 1 193 ? -5.891 -7.528 16.412 1.00 97.38 193 GLU A N 1
ATOM 1562 C CA . GLU A 1 193 ? -6.064 -8.772 17.181 1.00 97.38 193 GLU A CA 1
ATOM 1563 C C . GLU A 1 193 ? -4.870 -9.070 18.105 1.00 97.38 193 GLU A C 1
ATOM 1565 O O . GLU A 1 193 ? -3.710 -8.898 17.715 1.00 97.38 193 GLU A O 1
ATOM 1570 N N . GLY A 1 194 ? -5.131 -9.578 19.312 1.00 96.00 194 GLY A N 1
ATOM 1571 C CA . GLY A 1 194 ? -4.121 -10.108 20.234 1.00 96.00 194 GLY A CA 1
ATOM 1572 C C . GLY A 1 194 ? -3.660 -9.122 21.313 1.00 96.00 194 GLY A C 1
ATOM 1573 O O . GLY A 1 194 ? -4.444 -8.377 21.885 1.00 96.00 194 GLY A O 1
ATOM 1574 N N . VAL A 1 195 ? -2.364 -9.112 21.640 1.00 95.94 195 VAL A N 1
ATOM 1575 C CA . VAL A 1 195 ? -1.840 -8.359 22.795 1.00 95.94 195 VAL A CA 1
ATOM 1576 C C . VAL A 1 195 ? -1.155 -7.060 22.367 1.00 95.94 195 VAL A C 1
ATOM 1578 O O . VAL A 1 195 ? -0.215 -7.089 21.579 1.00 95.94 195 VAL A O 1
ATOM 1581 N N . SER A 1 196 ? -1.513 -5.926 22.973 1.00 97.19 196 SER A N 1
ATOM 1582 C CA . SER A 1 196 ? -0.900 -4.618 22.722 1.00 97.19 196 SER A CA 1
ATOM 1583 C C . SER A 1 196 ? -0.145 -4.056 23.930 1.00 97.19 196 SER A C 1
ATOM 1585 O O . SER A 1 196 ? -0.642 -3.231 24.697 1.00 97.19 196 SER A O 1
ATOM 1587 N N . ARG A 1 197 ? 1.124 -4.456 24.043 1.00 97.06 197 ARG A N 1
ATOM 1588 C CA . ARG A 1 197 ? 2.114 -3.917 24.995 1.00 97.06 197 ARG A CA 1
ATOM 1589 C C . ARG A 1 197 ? 3.527 -3.788 24.382 1.00 97.06 197 ARG A C 1
ATOM 1591 O O . ARG A 1 197 ? 4.490 -4.286 24.968 1.00 97.06 197 ARG A O 1
ATOM 1598 N N . PRO A 1 198 ? 3.681 -3.167 23.198 1.00 95.44 198 PRO A N 1
ATOM 1599 C CA . PRO A 1 198 ? 4.993 -2.927 22.600 1.00 95.44 198 PRO A CA 1
ATOM 1600 C C . PRO A 1 198 ? 5.924 -2.179 23.563 1.00 95.44 198 PRO A C 1
ATOM 1602 O O . PRO A 1 198 ? 5.485 -1.301 24.304 1.00 95.44 198 PRO A O 1
ATOM 1605 N N . GLU A 1 199 ? 7.223 -2.478 23.488 1.00 92.25 199 GLU A N 1
ATOM 1606 C CA . GLU A 1 199 ? 8.270 -1.775 24.248 1.00 92.25 199 GLU A CA 1
ATOM 1607 C C . GLU A 1 199 ? 8.273 -0.267 23.946 1.00 92.25 199 GLU A C 1
ATOM 1609 O O . GLU A 1 199 ? 8.411 0.555 24.848 1.00 92.25 199 GLU A O 1
ATOM 1614 N N . ASN A 1 200 ? 8.035 0.097 22.680 1.00 94.12 200 ASN A N 1
ATOM 1615 C CA . ASN A 1 200 ? 7.838 1.475 22.238 1.00 94.12 200 ASN A CA 1
ATOM 1616 C C . ASN A 1 200 ? 6.500 1.615 21.494 1.00 94.12 200 ASN A C 1
ATOM 1618 O O . ASN A 1 200 ? 6.429 1.506 20.267 1.00 94.12 200 ASN A O 1
ATOM 1622 N N . ALA A 1 201 ? 5.427 1.828 22.257 1.00 94.62 201 ALA A N 1
ATOM 1623 C CA . ALA A 1 201 ? 4.073 1.962 21.722 1.00 94.62 201 ALA A CA 1
ATOM 1624 C C . ALA A 1 201 ? 3.910 3.151 20.771 1.00 94.62 201 ALA A C 1
ATOM 1626 O O . ALA A 1 201 ? 3.266 3.004 19.734 1.00 94.62 201 ALA A O 1
ATOM 1627 N N . ASP A 1 202 ? 4.522 4.296 21.076 1.00 94.06 202 ASP A N 1
ATOM 1628 C CA . ASP A 1 202 ? 4.401 5.487 20.235 1.00 94.06 202 ASP A CA 1
ATOM 1629 C C . ASP A 1 202 ? 4.995 5.245 18.843 1.00 94.06 202 ASP A C 1
ATOM 1631 O O . ASP A 1 202 ? 4.326 5.495 17.843 1.00 94.06 202 ASP A O 1
ATOM 1635 N N . ALA A 1 203 ? 6.202 4.675 18.756 1.00 91.81 203 ALA A N 1
ATOM 1636 C CA . ALA A 1 203 ? 6.806 4.334 17.468 1.00 91.81 203 ALA A CA 1
ATOM 1637 C C . ALA A 1 203 ? 6.006 3.253 16.720 1.00 91.81 203 ALA A C 1
ATOM 1639 O O . ALA A 1 203 ? 5.798 3.366 15.512 1.00 91.81 203 ALA A O 1
ATOM 1640 N N . TYR A 1 204 ? 5.518 2.229 17.434 1.00 95.50 204 TYR A N 1
ATOM 1641 C CA . TYR A 1 204 ? 4.747 1.140 16.832 1.00 95.50 204 TYR A CA 1
ATOM 1642 C C . TYR A 1 204 ? 3.473 1.646 16.141 1.00 95.50 204 TYR A C 1
ATOM 1644 O O . TYR A 1 204 ? 3.213 1.269 14.995 1.00 95.50 204 TYR A O 1
ATOM 1652 N N . TYR A 1 205 ? 2.702 2.498 16.828 1.00 97.31 205 TYR A N 1
ATOM 1653 C CA . TYR A 1 205 ? 1.445 3.047 16.321 1.00 97.31 205 TYR A CA 1
ATOM 1654 C C . TYR A 1 205 ? 1.637 4.232 15.376 1.00 97.31 205 TYR A C 1
ATOM 1656 O O . TYR A 1 205 ? 0.767 4.464 14.540 1.00 97.31 205 TYR A O 1
ATOM 1664 N N . GLN A 1 206 ? 2.770 4.939 15.431 1.00 94.62 206 GLN A N 1
ATOM 1665 C CA . GLN A 1 206 ? 3.078 5.993 14.463 1.00 94.62 206 GLN A CA 1
ATOM 1666 C C . GLN A 1 206 ? 3.127 5.449 13.030 1.00 94.62 206 GLN A C 1
ATOM 1668 O O . GLN A 1 206 ? 2.615 6.093 12.123 1.00 94.62 206 GLN A O 1
ATOM 1673 N N . GLU A 1 207 ? 3.664 4.243 12.823 1.00 90.38 207 GLU A N 1
ATOM 1674 C CA . GLU A 1 207 ? 3.636 3.591 11.504 1.00 90.38 207 GLU A CA 1
ATOM 1675 C C . GLU A 1 207 ? 2.205 3.307 11.018 1.00 90.38 207 GLU A C 1
ATOM 1677 O O . GLU A 1 207 ? 1.918 3.444 9.831 1.00 90.38 207 GLU A O 1
ATOM 1682 N N . VAL A 1 208 ? 1.304 2.927 11.933 1.00 96.38 208 VAL A N 1
ATOM 1683 C CA . VAL A 1 208 ? -0.107 2.642 11.621 1.00 96.38 208 VAL A CA 1
ATOM 1684 C C . VAL A 1 208 ? -0.852 3.933 11.283 1.00 96.38 208 VAL A C 1
ATOM 1686 O O . VAL A 1 208 ? -1.562 3.995 10.283 1.00 96.38 208 VAL A O 1
ATOM 1689 N N . LEU A 1 209 ? -0.654 4.975 12.095 1.00 95.69 209 LEU A N 1
ATOM 1690 C CA . LEU A 1 209 ? -1.216 6.309 11.882 1.00 95.69 209 LEU A CA 1
ATOM 1691 C C . LEU A 1 209 ? -0.785 6.870 10.531 1.00 95.69 209 LEU A C 1
ATOM 1693 O O . LEU A 1 209 ? -1.636 7.265 9.743 1.00 95.69 209 LEU A O 1
ATOM 1697 N N . SER A 1 210 ? 0.513 6.824 10.227 1.00 89.50 210 SER A N 1
ATOM 1698 C CA . SER A 1 210 ? 1.023 7.322 8.954 1.00 89.50 210 SER A CA 1
ATOM 1699 C C . SER A 1 210 ? 0.453 6.562 7.761 1.00 89.50 210 SER A C 1
ATOM 1701 O O . SER A 1 210 ? 0.175 7.178 6.741 1.00 89.50 210 SER A O 1
ATOM 1703 N N . TRP A 1 211 ? 0.188 5.256 7.873 1.00 91.38 211 TRP A N 1
ATOM 1704 C CA . TRP A 1 211 ? -0.501 4.551 6.792 1.00 91.38 211 TRP A CA 1
ATOM 1705 C C . TRP A 1 211 ? -1.945 5.038 6.595 1.00 91.38 211 TRP A C 1
ATOM 1707 O O . TRP A 1 211 ? -2.377 5.184 5.454 1.00 91.38 211 TRP A O 1
ATOM 1717 N N . VAL A 1 212 ? -2.682 5.327 7.674 1.00 93.88 212 VAL A N 1
ATOM 1718 C CA . VAL A 1 212 ? -4.039 5.901 7.588 1.00 93.88 212 VAL A CA 1
ATOM 1719 C C . VAL A 1 212 ? -4.006 7.306 6.977 1.00 93.88 212 VAL A C 1
ATOM 1721 O O . VAL A 1 212 ? -4.802 7.586 6.085 1.00 93.88 212 VAL A O 1
ATOM 1724 N N . GLU A 1 213 ? -3.065 8.156 7.401 1.00 90.00 213 GLU A N 1
ATOM 1725 C CA . GLU A 1 213 ? -2.841 9.509 6.854 1.00 90.00 213 GLU A CA 1
ATOM 1726 C C . GLU A 1 213 ? -2.510 9.469 5.348 1.00 90.00 213 GLU A C 1
ATOM 1728 O O . GLU A 1 213 ? -2.959 10.298 4.559 1.00 90.00 213 GLU A O 1
ATOM 1733 N N . GLU A 1 214 ? -1.746 8.468 4.911 1.00 82.69 214 GLU A N 1
ATOM 1734 C CA . GLU A 1 214 ? -1.402 8.282 3.498 1.00 82.69 214 GLU A CA 1
ATOM 1735 C C . GLU A 1 214 ? -2.577 7.821 2.625 1.00 82.69 214 GLU A C 1
ATOM 1737 O O . GLU A 1 214 ? -2.499 7.963 1.402 1.00 82.69 214 GLU A O 1
ATOM 1742 N N . HIS A 1 215 ? -3.641 7.292 3.240 1.00 86.69 215 HIS A N 1
ATOM 1743 C CA . HIS A 1 215 ? -4.813 6.728 2.565 1.00 86.69 215 HIS A CA 1
ATOM 1744 C C . HIS A 1 215 ? -6.128 7.425 2.957 1.00 86.69 215 HIS A C 1
ATOM 1746 O O . HIS A 1 215 ? -7.213 6.845 2.860 1.00 86.69 215 HIS A O 1
ATOM 1752 N N . GLU A 1 216 ? -6.060 8.676 3.428 1.00 88.56 216 GLU A N 1
ATOM 1753 C CA . GLU A 1 216 ? -7.241 9.401 3.906 1.00 88.56 216 GLU A CA 1
ATOM 1754 C C . GLU A 1 216 ? -8.337 9.525 2.846 1.00 88.56 216 GLU A C 1
ATOM 1756 O O . GLU A 1 216 ? -9.520 9.407 3.164 1.00 88.56 216 GLU A O 1
ATOM 1761 N N . GLN A 1 217 ? -7.961 9.767 1.588 1.00 83.19 217 GLN A N 1
ATOM 1762 C CA . GLN A 1 217 ? -8.920 9.965 0.499 1.00 83.19 217 GLN A CA 1
ATOM 1763 C C . GLN A 1 217 ? -9.657 8.667 0.165 1.00 83.19 217 GLN A C 1
ATOM 1765 O O . GLN A 1 217 ? -10.873 8.671 -0.024 1.00 83.19 217 GLN A O 1
ATOM 1770 N N . GLU A 1 218 ? -8.948 7.543 0.165 1.00 84.88 218 GLU A N 1
ATOM 1771 C CA . GLU A 1 218 ? -9.519 6.218 -0.039 1.00 84.88 218 GLU A CA 1
ATOM 1772 C C . GLU A 1 218 ? -10.477 5.865 1.090 1.00 84.88 218 GLU A C 1
ATOM 1774 O O . GLU A 1 218 ? -11.590 5.421 0.821 1.00 84.88 218 GLU A O 1
ATOM 1779 N N . ILE A 1 219 ? -10.075 6.106 2.343 1.00 90.19 219 ILE A N 1
ATOM 1780 C CA . ILE A 1 219 ? -10.913 5.854 3.520 1.00 90.19 219 ILE A CA 1
ATOM 1781 C C . ILE A 1 219 ? -12.173 6.729 3.476 1.00 90.19 219 ILE A C 1
ATOM 1783 O O . ILE A 1 219 ? -13.272 6.231 3.720 1.00 90.19 219 ILE A O 1
ATOM 1787 N N . ARG A 1 220 ? -12.046 8.011 3.101 1.00 91.06 220 ARG A N 1
ATOM 1788 C CA . ARG A 1 220 ? -13.189 8.918 2.889 1.00 91.06 220 ARG A CA 1
ATOM 1789 C C . ARG A 1 220 ? -14.153 8.399 1.824 1.00 91.06 220 ARG A C 1
ATOM 1791 O O . ARG A 1 220 ? -15.360 8.559 1.978 1.00 91.06 220 ARG A O 1
ATOM 1798 N N . ALA A 1 221 ? -13.635 7.775 0.769 1.00 85.81 221 ALA A N 1
ATOM 1799 C CA . ALA A 1 221 ? -14.428 7.247 -0.338 1.00 85.81 221 ALA A CA 1
ATOM 1800 C C . ALA A 1 221 ? -15.108 5.895 -0.041 1.00 85.81 221 ALA A C 1
ATOM 1802 O O . ALA A 1 221 ? -15.958 5.460 -0.826 1.00 85.81 221 ALA A O 1
ATOM 1803 N N . LEU A 1 222 ? -14.771 5.216 1.064 1.00 83.06 222 LEU A N 1
ATOM 1804 C CA . LEU A 1 222 ? -15.415 3.956 1.437 1.00 83.06 222 LEU A CA 1
ATOM 1805 C C . LEU A 1 222 ? -16.898 4.170 1.762 1.00 83.06 222 LEU A C 1
ATOM 1807 O O . LEU A 1 222 ? -17.268 5.050 2.537 1.00 83.06 222 LEU A O 1
ATOM 1811 N N . LYS A 1 223 ? -17.754 3.307 1.200 1.00 86.56 223 LYS A N 1
ATOM 1812 C CA . LYS A 1 223 ? -19.191 3.273 1.529 1.00 86.56 223 LYS A CA 1
ATOM 1813 C C . LYS A 1 223 ? -19.455 2.715 2.926 1.00 86.56 223 LYS A C 1
ATOM 1815 O O . LYS A 1 223 ? -20.428 3.105 3.560 1.00 86.56 223 LYS A O 1
ATOM 1820 N N . SER A 1 224 ? -18.605 1.794 3.368 1.00 90.25 224 SER A N 1
ATOM 1821 C CA . SER A 1 224 ? -18.649 1.155 4.680 1.00 90.25 224 SER A CA 1
ATOM 1822 C C . SER A 1 224 ? -17.238 0.748 5.091 1.00 90.25 224 SER A C 1
ATOM 1824 O O . SER A 1 224 ? -16.474 0.262 4.254 1.00 90.25 224 SER A O 1
ATOM 1826 N N . LEU A 1 225 ? -16.911 0.921 6.368 1.00 96.00 225 LEU A N 1
ATOM 1827 C CA . LEU A 1 225 ? -15.654 0.487 6.970 1.00 96.00 225 LEU A CA 1
ATOM 1828 C C . LEU A 1 225 ? -15.946 -0.136 8.339 1.00 96.00 225 LEU A C 1
ATOM 1830 O O . LEU A 1 225 ? -16.617 0.480 9.155 1.00 96.00 225 LEU A O 1
ATOM 1834 N N . VAL A 1 226 ? -15.433 -1.329 8.608 1.00 97.38 226 VAL A N 1
ATOM 1835 C CA . VAL A 1 226 ? -15.521 -1.989 9.914 1.00 97.38 226 VAL A CA 1
ATOM 1836 C C . VAL A 1 226 ? -14.160 -1.917 10.597 1.00 97.38 226 VAL A C 1
ATOM 1838 O O . VAL A 1 226 ? -13.161 -2.358 10.031 1.00 97.38 226 VAL A O 1
ATOM 1841 N N . LEU A 1 227 ? -14.121 -1.356 11.804 1.00 98.06 227 LEU A N 1
ATOM 1842 C CA . LEU A 1 227 ? -12.996 -1.435 12.732 1.00 98.06 227 LEU A CA 1
ATOM 1843 C C . LEU A 1 227 ? -13.258 -2.593 13.693 1.00 98.06 227 LEU A C 1
ATOM 1845 O O . LEU A 1 227 ? -14.042 -2.437 14.621 1.00 98.06 227 LEU A O 1
ATOM 1849 N N . HIS A 1 228 ? -12.632 -3.739 13.448 1.00 98.06 228 HIS A N 1
ATOM 1850 C CA . HIS A 1 228 ? -12.795 -4.958 14.232 1.00 98.06 228 HIS A CA 1
ATOM 1851 C C . HIS A 1 228 ? -11.654 -5.109 15.239 1.00 98.06 228 HIS A C 1
ATOM 1853 O O . HIS A 1 228 ? -10.491 -5.256 14.849 1.00 98.06 228 HIS A O 1
ATOM 1859 N N . ILE A 1 229 ? -11.981 -5.030 16.525 1.00 97.81 229 ILE A N 1
ATOM 1860 C CA . ILE A 1 229 ? -11.013 -4.929 17.614 1.00 97.81 229 ILE A CA 1
ATOM 1861 C C . ILE A 1 229 ? -11.196 -6.110 18.558 1.00 97.81 229 ILE A C 1
ATOM 1863 O O . ILE A 1 229 ? -12.211 -6.203 19.237 1.00 97.81 229 ILE A O 1
ATOM 1867 N N . GLU A 1 230 ? -10.198 -6.984 18.621 1.00 96.06 230 GLU A N 1
ATOM 1868 C CA . GLU A 1 230 ? -10.165 -8.148 19.507 1.00 96.06 230 GLU A CA 1
ATOM 1869 C C . GLU A 1 230 ? -8.817 -8.174 20.236 1.00 96.06 230 GLU A C 1
ATOM 1871 O O . GLU A 1 230 ? -7.870 -8.855 19.836 1.00 96.06 230 GLU A O 1
ATOM 1876 N N . LEU A 1 231 ? -8.689 -7.366 21.288 1.00 94.88 231 LEU A N 1
ATOM 1877 C CA . LEU A 1 231 ? -7.452 -7.281 22.058 1.00 94.88 231 LEU A CA 1
ATOM 1878 C C . LEU A 1 231 ? -7.573 -8.070 23.361 1.00 94.88 231 LEU A C 1
ATOM 1880 O O . LEU A 1 231 ? -8.406 -7.754 24.201 1.00 94.88 231 LEU A O 1
ATOM 1884 N N . ASP A 1 232 ? -6.688 -9.050 23.552 1.00 91.31 232 ASP A N 1
ATOM 1885 C CA . ASP A 1 232 ? -6.639 -9.862 24.776 1.00 91.31 232 ASP A CA 1
ATOM 1886 C C . ASP A 1 232 ? -6.046 -9.078 25.961 1.00 91.31 232 ASP A C 1
ATOM 1888 O O . ASP A 1 232 ? -6.236 -9.430 27.119 1.00 91.31 232 ASP A O 1
ATOM 1892 N N . TYR A 1 233 ? -5.224 -8.064 25.677 1.00 93.12 233 TYR A N 1
ATOM 1893 C CA . TYR A 1 233 ? -4.642 -7.180 26.686 1.00 93.12 233 TYR A CA 1
ATOM 1894 C C . TYR A 1 233 ? -4.079 -5.922 26.033 1.00 93.12 233 TYR A C 1
ATOM 1896 O O . TYR A 1 233 ? -3.332 -6.006 25.052 1.00 93.12 233 TYR A O 1
ATOM 1904 N N . VAL A 1 234 ? -4.318 -4.761 26.634 1.00 94.88 234 VAL A N 1
ATOM 1905 C CA . VAL A 1 234 ? -3.759 -3.479 26.199 1.00 94.88 234 VAL A CA 1
ATOM 1906 C C . VAL A 1 234 ? -3.185 -2.724 27.397 1.00 94.88 234 VAL A C 1
ATOM 1908 O O . VAL A 1 234 ? -3.775 -2.666 28.466 1.00 94.88 234 VAL A O 1
ATOM 1911 N N . ASN A 1 235 ? -1.988 -2.148 27.252 1.00 94.88 235 ASN A N 1
ATOM 1912 C CA . ASN A 1 235 ? -1.456 -1.246 28.278 1.00 94.88 235 ASN A CA 1
ATOM 1913 C C . ASN A 1 235 ? -1.902 0.207 28.036 1.00 94.88 235 ASN A C 1
ATOM 1915 O O . ASN A 1 235 ? -2.218 0.597 26.912 1.00 94.88 235 ASN A O 1
ATOM 1919 N N . SER A 1 236 ? -1.837 1.060 29.062 1.00 94.75 236 SER A N 1
ATOM 1920 C CA . SER A 1 236 ? -2.353 2.439 28.989 1.00 94.75 236 SER A CA 1
ATOM 1921 C C . SER A 1 236 ? -1.719 3.289 27.875 1.00 94.75 236 SER A C 1
ATOM 1923 O O . SER A 1 236 ? -2.385 4.130 27.269 1.00 94.75 236 SER A O 1
ATOM 1925 N N . VAL A 1 237 ? -0.433 3.071 27.561 1.00 96.62 237 VAL A N 1
ATOM 1926 C CA . VAL A 1 237 ? 0.253 3.793 26.469 1.00 96.62 237 VAL A CA 1
ATOM 1927 C C . VAL A 1 237 ? -0.259 3.340 25.098 1.00 96.62 237 VAL A C 1
ATOM 1929 O O . VAL A 1 237 ? -0.437 4.166 24.200 1.00 96.62 237 VAL A O 1
ATOM 1932 N N . SER A 1 238 ? -0.535 2.045 24.931 1.00 97.06 238 SER A N 1
ATOM 1933 C CA . SER A 1 238 ? -1.166 1.525 23.718 1.00 97.06 238 SER A CA 1
ATOM 1934 C C . SER A 1 238 ? -2.599 2.015 23.583 1.00 97.06 238 SER A C 1
ATOM 1936 O O . SER A 1 238 ? -2.949 2.502 22.515 1.00 97.06 238 SER A O 1
ATOM 1938 N N . LEU A 1 239 ? -3.394 1.984 24.658 1.00 96.06 239 LEU A N 1
ATOM 1939 C CA . LEU A 1 239 ? -4.783 2.449 24.653 1.00 96.06 239 LEU A CA 1
ATOM 1940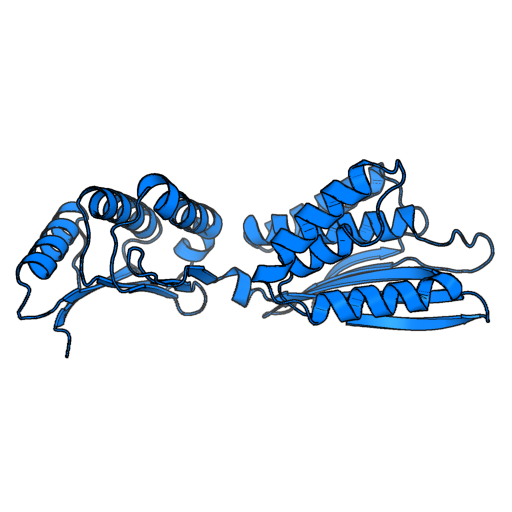 C C . LEU A 1 239 ? -4.882 3.921 24.221 1.00 96.06 239 LEU A C 1
ATOM 1942 O O . LEU A 1 239 ? -5.679 4.273 23.354 1.00 96.06 239 LEU A O 1
ATOM 1946 N N . LYS A 1 240 ? -3.980 4.779 24.722 1.00 97.00 240 LYS A N 1
ATOM 1947 C CA . LYS A 1 240 ? -3.855 6.176 24.271 1.00 97.00 240 LYS A CA 1
ATOM 1948 C C . LYS A 1 240 ? -3.594 6.284 22.763 1.00 97.00 240 LYS A C 1
ATOM 1950 O O . LYS A 1 240 ? -4.140 7.174 22.109 1.00 97.00 240 LYS A O 1
ATOM 1955 N N . ASN A 1 241 ? -2.739 5.429 22.207 1.00 98.00 241 ASN A N 1
ATOM 1956 C CA . ASN A 1 241 ? -2.418 5.448 20.779 1.00 98.00 241 ASN A CA 1
ATOM 1957 C C . ASN A 1 241 ? -3.541 4.861 19.912 1.00 98.00 241 ASN A C 1
ATOM 1959 O O . ASN A 1 241 ? -3.827 5.415 18.852 1.00 98.00 241 ASN A O 1
ATOM 1963 N N . ILE A 1 242 ? -4.243 3.834 20.390 1.00 97.69 242 ILE A N 1
ATOM 1964 C CA . ILE A 1 242 ? -5.460 3.300 19.764 1.00 97.69 242 ILE A CA 1
ATOM 1965 C C . ILE A 1 242 ? -6.542 4.378 19.715 1.00 97.69 242 ILE A C 1
ATOM 1967 O O . ILE A 1 242 ? -7.107 4.633 18.657 1.00 97.69 242 ILE A O 1
ATOM 1971 N N . LEU A 1 243 ? -6.756 5.107 20.813 1.00 97.62 243 LEU A N 1
ATOM 1972 C CA . LEU A 1 243 ? -7.685 6.234 20.844 1.00 97.62 243 LEU A CA 1
ATOM 1973 C C . LEU A 1 243 ? -7.315 7.316 19.813 1.00 97.62 243 LEU A C 1
ATOM 1975 O O . LEU A 1 243 ? -8.194 7.859 19.143 1.00 97.62 243 LEU A O 1
ATOM 1979 N N . ARG A 1 244 ? -6.021 7.640 19.652 1.00 98.00 244 ARG A N 1
ATOM 1980 C CA . ARG A 1 244 ? -5.552 8.566 18.598 1.00 98.00 244 ARG A CA 1
ATOM 1981 C C . ARG A 1 244 ? -5.872 8.032 17.201 1.00 98.00 244 ARG A C 1
ATOM 1983 O O . ARG A 1 244 ? -6.364 8.792 16.372 1.00 98.00 244 ARG A O 1
ATOM 1990 N N . LEU A 1 245 ? -5.620 6.747 16.965 1.00 98.12 245 LEU A N 1
ATOM 1991 C CA . LEU A 1 245 ? -5.900 6.076 15.698 1.00 98.12 245 LEU A CA 1
ATOM 1992 C C . LEU A 1 245 ? -7.397 6.082 15.371 1.00 98.12 245 LEU A C 1
ATOM 1994 O O . LEU A 1 245 ? -7.775 6.449 14.262 1.00 98.12 245 LEU A O 1
ATOM 1998 N N . PHE A 1 246 ? -8.256 5.761 16.338 1.00 97.94 246 PHE A N 1
ATOM 1999 C CA . PHE A 1 246 ? -9.704 5.758 16.131 1.00 97.94 246 PHE A CA 1
ATOM 2000 C C . PHE A 1 246 ? -10.223 7.165 15.867 1.00 97.94 246 PHE A C 1
ATOM 2002 O O . PHE A 1 246 ? -11.019 7.342 14.952 1.00 97.94 246 PHE A O 1
ATOM 2009 N N . ARG A 1 247 ? -9.732 8.187 16.585 1.00 98.06 247 ARG A N 1
ATOM 2010 C CA . ARG A 1 247 ? -10.070 9.591 16.291 1.00 98.06 247 ARG A CA 1
ATOM 2011 C C . ARG A 1 247 ? -9.718 9.973 14.861 1.00 98.06 247 ARG A C 1
ATOM 2013 O O . ARG A 1 247 ? -10.542 10.594 14.194 1.00 98.06 247 ARG A O 1
ATOM 2020 N N . LEU A 1 248 ? -8.523 9.600 14.397 1.00 97.75 248 LEU A N 1
ATOM 2021 C CA . LEU A 1 248 ? -8.106 9.853 13.022 1.00 97.75 248 LEU A CA 1
ATOM 2022 C C . LEU A 1 248 ? -9.078 9.181 12.047 1.00 97.75 248 LEU A C 1
ATOM 2024 O O . LEU A 1 248 ? -9.707 9.881 11.262 1.00 97.75 248 LEU A O 1
ATOM 2028 N N . ILE A 1 249 ? -9.279 7.866 12.151 1.00 97.12 249 ILE A N 1
ATOM 2029 C CA . ILE A 1 249 ? -10.127 7.105 11.220 1.00 97.12 249 ILE A CA 1
ATOM 2030 C C . ILE A 1 249 ? -11.578 7.617 11.240 1.00 97.12 249 ILE A C 1
ATOM 2032 O O . ILE A 1 249 ? -12.151 7.896 10.187 1.00 97.12 249 ILE A O 1
ATOM 2036 N N . LEU A 1 250 ? -12.159 7.830 12.424 1.00 97.19 250 LEU 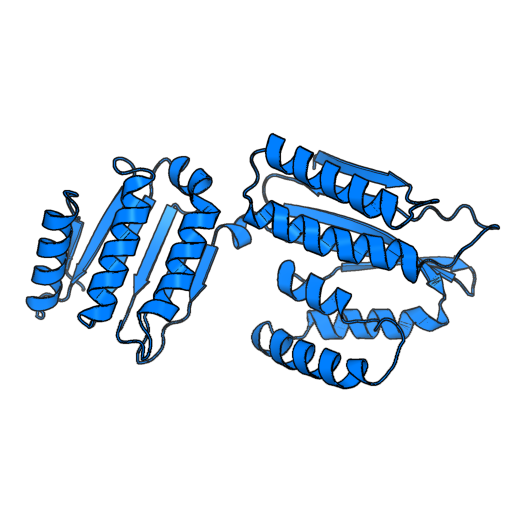A N 1
ATOM 2037 C CA . LEU A 1 250 ? -13.522 8.348 12.584 1.00 97.19 250 LEU A CA 1
ATOM 2038 C C . LEU A 1 250 ? -13.687 9.766 12.024 1.00 97.19 250 LEU A C 1
ATOM 2040 O O . LEU A 1 250 ? -14.757 10.092 11.511 1.00 97.19 250 LEU A O 1
ATOM 2044 N N . SER A 1 251 ? -12.643 10.601 12.052 1.00 96.69 251 SER A N 1
ATOM 2045 C CA . SER A 1 251 ? -12.686 11.944 11.450 1.00 96.69 251 SER A CA 1
ATOM 2046 C C . SER A 1 251 ? -12.753 11.931 9.915 1.00 96.69 251 SER A C 1
ATOM 2048 O O . SER A 1 251 ? -13.151 12.927 9.299 1.00 96.69 251 SER A O 1
ATOM 2050 N N . LEU A 1 252 ? -12.388 10.810 9.283 1.00 94.62 252 LEU A N 1
ATOM 2051 C CA . LEU A 1 252 ? -12.403 10.663 7.830 1.00 94.62 252 LEU A CA 1
ATOM 2052 C C . LEU A 1 252 ? -13.816 10.373 7.323 1.00 94.62 252 LEU A C 1
ATOM 2054 O O . LEU A 1 252 ? -14.267 11.037 6.391 1.00 94.62 252 LEU A O 1
ATOM 2058 N N . ASN A 1 253 ? -14.537 9.435 7.948 1.00 90.94 253 ASN A N 1
ATOM 2059 C CA . ASN A 1 253 ? -15.907 9.095 7.548 1.00 90.94 253 ASN A CA 1
ATOM 2060 C C . ASN A 1 253 ? -16.756 8.514 8.697 1.00 90.94 253 ASN A C 1
ATOM 2062 O O . ASN A 1 253 ? -17.148 7.348 8.685 1.00 90.94 253 ASN A O 1
ATOM 2066 N N . HIS A 1 254 ? -17.059 9.340 9.700 1.00 93.50 254 HIS A N 1
ATOM 2067 C CA . HIS A 1 254 ? -17.725 8.926 10.943 1.00 93.50 254 HIS A CA 1
ATOM 2068 C C . HIS A 1 254 ? -19.001 8.080 10.753 1.00 93.50 254 HIS A C 1
ATOM 2070 O O . HIS A 1 254 ? -19.270 7.168 11.539 1.00 93.50 254 HIS A O 1
ATOM 2076 N N . ALA A 1 255 ? -19.809 8.387 9.732 1.00 90.19 255 ALA A N 1
ATOM 2077 C CA . ALA A 1 255 ? -21.089 7.724 9.488 1.00 90.19 255 ALA A CA 1
ATOM 2078 C C . ALA A 1 255 ? -20.936 6.334 8.851 1.00 90.19 255 ALA A C 1
ATOM 2080 O O . ALA A 1 255 ? -21.689 5.431 9.200 1.00 90.19 255 ALA A O 1
ATOM 2081 N N . ALA A 1 256 ? -19.962 6.153 7.955 1.00 91.50 256 ALA A N 1
ATOM 2082 C CA . ALA A 1 256 ? -19.737 4.883 7.261 1.00 91.50 256 ALA A CA 1
ATOM 2083 C C . ALA A 1 256 ? -18.952 3.857 8.094 1.00 91.50 256 ALA A C 1
ATOM 2085 O O . ALA A 1 256 ? -18.826 2.703 7.684 1.00 91.50 256 ALA A O 1
ATOM 2086 N N . ILE A 1 257 ? -18.386 4.282 9.225 1.00 96.50 257 ILE A N 1
ATOM 2087 C CA . ILE A 1 257 ? -17.553 3.430 10.070 1.00 96.50 257 ILE A CA 1
ATOM 2088 C C . ILE A 1 257 ? -18.416 2.703 11.097 1.00 96.50 257 ILE A C 1
ATOM 2090 O O . ILE A 1 257 ? -19.165 3.345 11.823 1.00 96.50 257 ILE A O 1
ATOM 2094 N N . THR A 1 258 ? -18.261 1.395 11.226 1.00 97.62 258 THR A N 1
ATOM 2095 C CA . THR A 1 258 ? -18.755 0.600 12.356 1.00 97.62 258 THR A CA 1
ATOM 2096 C C . THR A 1 258 ? -17.557 0.177 13.189 1.00 97.62 258 THR A C 1
ATOM 2098 O O . THR A 1 258 ? -16.544 -0.229 12.626 1.00 97.62 258 THR A O 1
ATOM 2101 N N . VAL A 1 259 ? -17.645 0.284 14.514 1.00 98.25 259 VAL A N 1
ATOM 2102 C CA . VAL A 1 259 ? -16.610 -0.239 15.414 1.00 98.25 259 VAL A CA 1
ATOM 2103 C C . VAL A 1 259 ? -17.166 -1.477 16.092 1.00 98.25 259 VAL A C 1
ATOM 2105 O O . VAL A 1 259 ? -18.190 -1.390 16.761 1.00 98.25 259 VAL A O 1
ATOM 2108 N N . GLU A 1 260 ? -16.517 -2.613 15.886 1.00 98.19 260 GLU A N 1
ATOM 2109 C CA . GLU A 1 260 ? -16.809 -3.882 16.541 1.00 98.19 260 GLU A CA 1
ATOM 2110 C C . GLU A 1 260 ? -15.759 -4.109 17.628 1.00 98.19 260 GLU A C 1
ATOM 2112 O O . GLU A 1 260 ? -14.566 -4.182 17.334 1.00 98.19 260 GLU A O 1
ATOM 2117 N N . TRP A 1 261 ? -16.202 -4.192 18.880 1.00 97.62 261 TRP A N 1
ATOM 2118 C CA . TRP A 1 261 ? -15.350 -4.455 20.034 1.00 97.62 261 TRP A CA 1
ATOM 2119 C C . TRP A 1 261 ? -15.645 -5.851 20.568 1.00 97.62 261 TRP A C 1
ATOM 2121 O O . TRP A 1 261 ? -16.715 -6.105 21.125 1.00 97.62 261 TRP A O 1
ATOM 2131 N N . VAL A 1 262 ? -14.707 -6.766 20.359 1.00 96.31 262 VAL A N 1
ATOM 2132 C CA . VAL A 1 262 ? -14.790 -8.150 20.812 1.00 96.31 262 VAL A CA 1
ATOM 2133 C C . VAL A 1 262 ? -14.146 -8.256 22.188 1.00 96.31 262 VAL A C 1
ATOM 2135 O O . VAL A 1 262 ? -12.998 -7.851 22.365 1.00 96.31 262 VAL A O 1
ATOM 2138 N N . TYR A 1 263 ? -14.874 -8.814 23.152 1.00 93.69 263 TYR A N 1
ATOM 2139 C CA . TYR A 1 263 ? -14.414 -8.974 24.532 1.00 93.69 263 TYR A CA 1
ATOM 2140 C C . TYR A 1 263 ? -14.707 -10.385 25.050 1.00 93.69 263 TYR A C 1
ATOM 2142 O O . TYR A 1 263 ? -15.653 -11.042 24.606 1.00 93.69 263 TYR A O 1
ATOM 2150 N N . ASP A 1 264 ? -13.890 -10.861 25.988 1.00 91.00 264 ASP A N 1
ATOM 2151 C CA . ASP A 1 264 ? -14.175 -12.087 26.734 1.00 91.00 264 ASP A CA 1
ATOM 2152 C C . ASP A 1 264 ? -15.183 -11.774 27.846 1.00 91.00 264 ASP A C 1
ATOM 2154 O O . ASP A 1 264 ? -15.024 -10.805 28.584 1.00 91.00 264 ASP A O 1
ATOM 2158 N N . LYS A 1 265 ? -16.227 -12.594 27.981 1.00 86.19 265 LYS A N 1
ATOM 2159 C CA . LYS A 1 265 ? -17.252 -12.423 29.015 1.00 86.19 265 LYS A CA 1
ATOM 2160 C C . LYS A 1 265 ? -16.690 -12.559 30.432 1.00 86.19 265 LYS A C 1
ATOM 2162 O O . LYS A 1 265 ? -17.280 -12.030 31.368 1.00 86.19 265 LYS A O 1
ATOM 2167 N N . GLU A 1 266 ? -15.589 -13.286 30.603 1.00 86.88 266 GLU A N 1
ATOM 2168 C CA . GLU A 1 266 ? -14.908 -13.393 31.895 1.00 86.88 266 GLU A CA 1
ATOM 2169 C C . GLU A 1 266 ? -13.998 -12.183 32.187 1.00 86.88 266 GLU A C 1
ATOM 2171 O O . GLU A 1 266 ? -13.578 -12.000 33.331 1.00 86.88 266 GLU A O 1
ATOM 2176 N N . ASP A 1 267 ? -13.728 -11.338 31.185 1.00 84.56 267 ASP A N 1
ATOM 2177 C CA . ASP A 1 267 ? -12.904 -10.132 31.283 1.00 84.56 267 ASP A CA 1
ATOM 2178 C C . ASP A 1 267 ? -13.757 -8.856 31.190 1.00 84.56 267 ASP A C 1
ATOM 2180 O O . ASP A 1 267 ? -13.847 -8.187 30.156 1.00 84.56 267 ASP A O 1
ATOM 2184 N N . GLU A 1 268 ? -14.365 -8.489 32.320 1.00 82.62 268 GLU A N 1
ATOM 2185 C CA . GLU A 1 268 ? -15.129 -7.240 32.452 1.00 82.62 268 GLU A CA 1
ATOM 2186 C C . GLU A 1 268 ? -14.270 -5.995 32.148 1.00 82.62 268 GLU A C 1
ATOM 2188 O O . GLU A 1 268 ? -14.783 -5.009 31.622 1.00 82.62 268 GLU A O 1
ATOM 2193 N N . SER A 1 269 ? -12.952 -6.045 32.391 1.00 86.69 269 SER A N 1
ATOM 2194 C CA . SER A 1 269 ? -12.057 -4.901 32.158 1.00 86.69 269 SER A CA 1
ATOM 2195 C C . SER A 1 269 ? -11.959 -4.552 30.675 1.00 86.69 269 SER A C 1
ATOM 2197 O O . SER A 1 269 ? -11.963 -3.375 30.320 1.00 86.69 269 SER A O 1
ATOM 2199 N N . SER A 1 270 ? -11.879 -5.556 29.798 1.00 89.75 270 SER A N 1
ATOM 2200 C CA . SER A 1 270 ? -11.820 -5.337 28.345 1.00 89.75 270 SER A CA 1
ATOM 2201 C C . SER A 1 270 ? -13.092 -4.668 27.821 1.00 89.75 270 SER A C 1
ATOM 2203 O O . SER A 1 270 ? -13.047 -3.794 26.948 1.00 89.75 270 SER A O 1
ATOM 2205 N N . ARG A 1 271 ? -14.247 -5.042 28.378 1.00 91.88 271 ARG A N 1
ATOM 2206 C CA . ARG A 1 271 ? -15.522 -4.418 28.032 1.00 91.88 271 ARG A CA 1
ATOM 2207 C C . ARG A 1 271 ? -15.582 -2.962 28.495 1.00 91.88 271 ARG A C 1
ATOM 2209 O O . ARG A 1 271 ? -15.947 -2.105 27.692 1.00 91.88 271 ARG A O 1
ATOM 2216 N N . GLU A 1 272 ? -15.203 -2.690 29.744 1.00 92.81 272 GLU A N 1
ATOM 2217 C CA . GLU A 1 272 ? -15.166 -1.334 30.308 1.00 92.81 272 GLU A CA 1
ATOM 2218 C C . GLU A 1 272 ? -14.297 -0.394 29.454 1.00 92.81 272 GLU A C 1
ATOM 2220 O O . GLU A 1 272 ? -14.737 0.696 29.091 1.00 92.81 272 GLU A O 1
ATOM 2225 N N . GLU A 1 273 ? -13.108 -0.838 29.028 1.00 94.06 273 GLU A N 1
ATOM 2226 C CA . GLU A 1 273 ? -12.234 -0.057 28.141 1.00 94.06 273 GLU A CA 1
ATOM 2227 C C . GLU A 1 273 ? -12.909 0.294 26.803 1.00 94.06 273 GLU A C 1
ATOM 2229 O O . GLU A 1 273 ? -12.786 1.420 26.305 1.00 94.06 273 GLU A O 1
ATOM 2234 N N . GLY A 1 274 ? -13.639 -0.653 26.209 1.00 94.50 274 GLY A N 1
ATOM 2235 C CA . GLY A 1 274 ? -14.395 -0.417 24.981 1.00 94.50 274 GLY A CA 1
ATOM 2236 C C . GLY A 1 274 ? -15.551 0.572 25.175 1.00 94.50 274 GLY A C 1
ATOM 2237 O O . GLY A 1 274 ? -15.781 1.428 24.315 1.00 94.50 274 GLY A O 1
ATOM 2238 N N . GLU A 1 275 ? -16.257 0.496 26.307 1.00 95.50 275 GLU A N 1
ATOM 2239 C CA . GLU A 1 275 ? -17.338 1.421 26.676 1.00 95.50 275 GLU A CA 1
ATOM 2240 C C . GLU A 1 275 ? -16.806 2.849 26.895 1.00 95.50 275 GLU A C 1
ATOM 2242 O O . GLU A 1 275 ? -17.354 3.802 26.327 1.00 95.50 275 GLU A O 1
ATOM 2247 N N . GLU A 1 276 ? -15.678 3.002 27.596 1.00 95.81 276 GLU A N 1
ATOM 2248 C CA . GLU A 1 276 ? -14.997 4.291 27.769 1.00 95.81 276 GLU A CA 1
ATOM 2249 C C . GLU A 1 276 ? -14.575 4.900 26.423 1.00 95.81 276 GLU A C 1
ATOM 2251 O O . GLU A 1 276 ? -14.797 6.088 26.161 1.00 95.81 276 GLU A O 1
ATOM 2256 N N . LEU A 1 277 ? -13.981 4.098 25.530 1.00 96.38 277 LEU A N 1
ATOM 2257 C CA . LEU A 1 277 ? -13.597 4.563 24.197 1.00 96.38 277 LEU A CA 1
ATOM 2258 C C . LEU A 1 277 ? -14.813 5.008 23.377 1.00 96.38 277 LEU A C 1
ATOM 2260 O O . LEU A 1 277 ? -14.748 6.063 22.739 1.00 96.38 277 LEU A O 1
ATOM 2264 N N . SER A 1 278 ? -15.905 4.242 23.406 1.00 97.56 278 SER A N 1
ATOM 2265 C CA . SER A 1 278 ? -17.173 4.569 22.740 1.00 97.56 278 SER A CA 1
ATOM 2266 C C . SER A 1 278 ? -17.709 5.934 23.194 1.00 97.56 278 SER A C 1
ATOM 2268 O O . SER A 1 278 ? -18.023 6.796 22.361 1.00 97.56 278 SER A O 1
ATOM 2270 N N . GLU A 1 279 ? -17.723 6.188 24.508 1.00 97.44 279 GLU A N 1
ATOM 2271 C CA . GLU A 1 279 ? -18.161 7.466 25.078 1.00 97.44 279 GLU A CA 1
ATOM 2272 C C . GLU A 1 279 ? -17.246 8.626 24.652 1.00 97.44 279 GLU A C 1
ATOM 2274 O O . GLU A 1 279 ? -17.713 9.647 24.133 1.00 97.44 279 GLU A O 1
ATOM 2279 N N . ILE A 1 280 ? -15.927 8.455 24.792 1.00 97.12 280 ILE A N 1
ATOM 2280 C CA . ILE A 1 280 ? -14.930 9.477 24.439 1.00 97.12 280 ILE A CA 1
ATOM 2281 C C . ILE A 1 280 ? -14.991 9.833 22.947 1.00 97.12 280 ILE A C 1
ATOM 2283 O O . ILE A 1 280 ? -14.790 10.995 22.570 1.00 97.12 280 ILE A O 1
ATOM 2287 N N . LEU A 1 281 ? -15.219 8.841 22.086 1.00 96.75 281 LEU A N 1
ATOM 2288 C CA . LEU A 1 281 ? -15.258 9.000 20.633 1.00 96.75 281 LEU A CA 1
ATOM 2289 C C . LEU A 1 281 ? -16.623 9.456 20.116 1.00 96.75 281 LEU A C 1
ATOM 2291 O O . LEU A 1 281 ? -16.710 9.848 18.953 1.00 96.75 281 LEU A O 1
ATOM 2295 N N . LYS A 1 282 ? -17.659 9.455 20.966 1.00 96.69 282 LYS A N 1
ATOM 2296 C CA . LYS A 1 282 ? -19.050 9.759 20.592 1.00 96.69 282 LYS A CA 1
ATOM 2297 C C . LYS A 1 282 ? -19.524 8.899 19.419 1.00 96.69 282 LYS A C 1
ATOM 2299 O O . LYS A 1 282 ? -20.210 9.377 18.511 1.00 96.69 282 LYS A O 1
ATOM 2304 N N . LYS A 1 283 ? -19.127 7.629 19.439 1.00 96.81 283 LYS A N 1
ATOM 2305 C CA . LYS A 1 283 ? -19.425 6.649 18.404 1.00 96.81 283 LYS A CA 1
ATOM 2306 C C . LYS A 1 283 ? -19.941 5.394 19.080 1.00 96.81 283 LYS A C 1
ATOM 2308 O O . LYS A 1 283 ? -19.216 4.805 19.863 1.00 96.81 283 LYS A O 1
ATOM 2313 N N . GLU A 1 284 ? -21.158 4.983 18.742 1.00 96.88 284 GLU A N 1
ATOM 2314 C CA . GLU A 1 284 ? -21.705 3.718 19.234 1.00 96.88 284 GLU A CA 1
ATOM 2315 C C . GLU A 1 284 ? -20.890 2.544 18.686 1.00 96.88 284 GLU A C 1
ATOM 2317 O O . GLU A 1 284 ? -20.688 2.425 17.470 1.00 96.88 284 GLU A O 1
ATOM 2322 N N . PHE A 1 285 ? -20.399 1.709 19.599 1.00 97.69 285 PHE A N 1
ATOM 2323 C CA . PHE A 1 285 ? -19.678 0.481 19.285 1.00 97.69 285 PHE A CA 1
ATOM 2324 C C . PHE A 1 285 ? -20.638 -0.711 19.312 1.00 97.69 285 PHE A C 1
ATOM 2326 O O . PHE A 1 285 ? -21.600 -0.749 20.080 1.00 97.69 285 PHE A O 1
ATOM 2333 N N . VAL A 1 286 ? -20.355 -1.704 18.477 1.00 97.94 286 VAL A N 1
ATOM 2334 C CA . VAL A 1 286 ? -20.994 -3.018 18.504 1.00 97.94 286 VAL A CA 1
ATOM 2335 C C . VAL A 1 286 ? -20.137 -3.921 19.382 1.00 97.94 286 VAL A C 1
ATOM 2337 O O . VAL A 1 28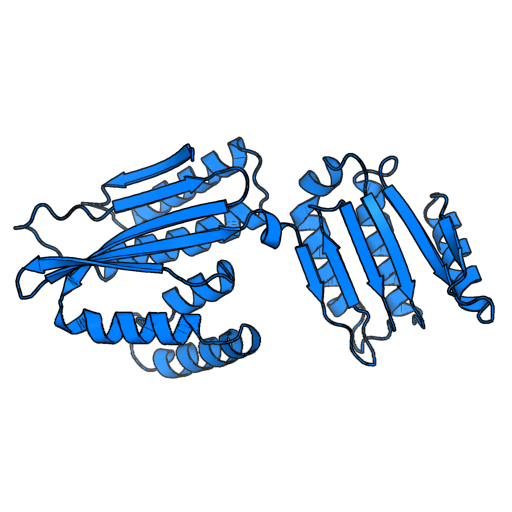6 ? -19.046 -4.319 18.984 1.00 97.94 286 VAL A O 1
ATOM 2340 N N . PHE A 1 287 ? -20.623 -4.231 20.579 1.00 96.56 287 PHE A N 1
ATOM 2341 C CA . PHE A 1 287 ? -19.941 -5.127 21.511 1.00 96.56 287 PHE A CA 1
ATOM 2342 C C . PHE A 1 287 ? -20.286 -6.585 21.199 1.00 96.56 287 PHE A C 1
ATOM 2344 O O . PHE A 1 287 ? -21.461 -6.938 21.084 1.00 96.56 287 PHE A O 1
ATOM 2351 N N . ILE A 1 288 ? -19.263 -7.424 21.039 1.00 95.75 288 ILE A N 1
ATOM 2352 C CA . ILE A 1 288 ? -19.387 -8.825 20.628 1.00 95.75 288 ILE A CA 1
ATOM 2353 C C . ILE A 1 288 ? -18.715 -9.708 21.683 1.00 95.75 288 ILE A C 1
ATOM 2355 O O . ILE A 1 288 ? -17.524 -9.573 21.944 1.00 95.75 288 ILE A O 1
ATOM 2359 N N . GLU A 1 289 ? -19.466 -10.639 22.270 1.00 93.44 289 GLU A N 1
ATOM 2360 C CA . GLU A 1 289 ? -18.903 -11.643 23.181 1.00 93.44 289 GLU A CA 1
ATOM 2361 C C . GLU A 1 289 ? -18.079 -12.672 22.388 1.00 93.44 289 GLU A C 1
ATOM 2363 O O . GLU A 1 289 ? -18.571 -13.271 21.421 1.00 93.44 289 GLU A O 1
ATOM 2368 N N . LYS A 1 290 ? -16.824 -12.879 22.799 1.00 87.25 290 LYS A N 1
ATOM 2369 C CA . LYS A 1 290 ? -15.934 -13.916 22.267 1.00 87.25 290 LYS A CA 1
ATOM 2370 C C . LYS A 1 290 ? -16.521 -15.300 22.579 1.00 87.25 290 LYS A C 1
ATOM 2372 O O . LYS A 1 290 ? -17.078 -15.519 23.653 1.00 87.25 290 LYS A O 1
ATOM 2377 N N . LYS A 1 291 ? -16.460 -16.207 21.600 1.00 72.00 291 LYS A N 1
ATOM 2378 C CA . LYS A 1 291 ? -16.996 -17.574 21.712 1.00 72.00 291 LYS A CA 1
ATOM 2379 C C . LYS A 1 291 ? -16.041 -18.527 22.409 1.00 72.00 291 LYS A C 1
ATOM 2381 O O . LYS A 1 291 ? -14.822 -18.394 22.172 1.00 72.00 291 LYS A O 1
#

Sequence (291 aa):
MEVLYSCDCKTITHHQIGVVLKHISDVFHAKGFSQYIIRKVYSISSECLDNILQHGYNTKTIDSKPYFEITYDEHSIYILAKNVIKNQDLEHLQHTVALMNEMRYEELKPYFQNTIKEKSMHTTGGAGVGLIMIKRKSELPIELMVESIRKDISYVTFNIELEIGTMKKFKKLATKHTPLIHFSLLSGLFTMEGVSRPENADAYYQEVLSWVEEHEQEIRALKSLVLHIELDYVNSVSLKNILRLFRLILSLNHAAITVEWVYDKEDESSREEGEELSEILKKEFVFIEKK

Secondary structure (DSSP, 8-state):
-EEEEEEE-TT--HHHHHHHHHHHHHHHHHTT--HHHHHHHHHHHHHHHHHHHHH----TTS----EEEEEE-SSEEEEEEEEEEEHHHHHHHHHHHHHHHHS-HHHHHHHHHHHHHHHTTSSS--TTHHHHHHHHHH-SPEEEEEEE-SSSEEEEEEEEEEETTGGGEEEE---SSS-EEEEETTTTEEEEEEEE--TTHHHHHHHHHHHHHHTHHHHHH-S-EEEEEEEEEE-HHHHHHHHHHHHHHHHHHTTTEEEEEEE-TT-HHHHHHHHHHHHHHT--EEEEE--

Radius of gyration: 23.65 Å; chains: 1; bounding box: 56×34×69 Å